Protein AF-A0A7X7YRZ4-F1 (afdb_monomer)

Radius of gyration: 23.44 Å; Cα contacts (8 Å, |Δi|>4): 597; chains: 1; bounding box: 63×45×64 Å

Secondary structure (DSSP, 8-state):
----TT--EEEEEEEEEETTEEEEEEEEEEHHHHHTTPPPEEEEEEEETTEEEEEESS-SSTT--SS--------------GGGS-----------------B---SSPBPHHHHHTSPTT-EEEEEEEEEE-TTTSSTTEEEEE-SS-EEEEE-TT--S---TTEEEEEEEEEEEETTEEEEEEEEEEEEEE----PEE--S--GGGTT-EEEEEEEEEEE-SSEEEEE-SS-EEEEE--GGG----TT--TT-EEEEEEEEEEETTEEEEE--SGGGEEE--

Foldseek 3Di:
DDDDPPKDKDKDKDWDDDPQKIKIKIWIDIPVCVVVVHDIWIWIWIDHHPDIQTDIPADPDVPDDDDGDRDDDDPDDDDDDPVPVDDDDDDDDDDDDDDDADPPDDPDFDAVLCQFVDDFFHKGKHKFFWQAKAPQQHHQWTKGHDPQEIAIERHNPDDDIDHGFWIKIFIATWDQDQNGIHGDGPDIDTDGGGHADADACPDDDNSHARHKYKAKAFWAADDPFWTWGDRVVDIAIEGEDPSAPADCPVPDGGFIWMAIAGWHAHNNGTYGYGRYNVRIGGDD

pLDDT: mean 78.76, std 21.76, range [27.8, 98.81]

Mean predicted aligned error: 15.56 Å

Structure (mmCIF, N/CA/C/O backbone):
data_AF-A0A7X7YRZ4-F1
#
_entry.id   AF-A0A7X7YRZ4-F1
#
loop_
_atom_site.group_PDB
_atom_site.id
_atom_site.type_symbol
_atom_site.label_atom_id
_atom_site.label_alt_id
_atom_site.label_comp_id
_atom_site.label_asym_id
_atom_site.label_entity_id
_atom_site.label_seq_id
_atom_site.pdbx_PDB_ins_code
_atom_site.Cartn_x
_atom_site.Cartn_y
_atom_site.Cartn_z
_atom_site.occupancy
_atom_site.B_iso_or_equiv
_atom_site.auth_seq_id
_atom_site.auth_comp_id
_atom_site.auth_asym_id
_atom_site.auth_atom_id
_atom_site.pdbx_PDB_model_num
ATOM 1 N N . VAL A 1 1 ? -1.813 2.238 -35.887 1.00 36.78 1 VAL A N 1
ATOM 2 C CA . VAL A 1 1 ? -2.051 3.132 -37.048 1.00 36.78 1 VAL A CA 1
ATOM 3 C C . VAL A 1 1 ? -0.832 4.028 -37.185 1.00 36.78 1 VAL A C 1
ATOM 5 O O . VAL A 1 1 ? -0.329 4.469 -36.162 1.00 36.78 1 VAL A O 1
ATOM 8 N N . ALA A 1 2 ? -0.298 4.170 -38.400 1.00 29.91 2 ALA A N 1
ATOM 9 C CA . ALA A 1 2 ? 0.985 4.813 -38.689 1.00 29.91 2 ALA A CA 1
ATOM 10 C C . ALA A 1 2 ? 1.129 6.199 -38.032 1.00 29.91 2 ALA A C 1
ATOM 12 O O . ALA A 1 2 ? 0.202 7.007 -38.072 1.00 29.91 2 ALA A O 1
ATOM 13 N N . SER A 1 3 ? 2.297 6.467 -37.443 1.00 34.88 3 SER A N 1
ATOM 14 C CA . SER A 1 3 ? 2.660 7.773 -36.895 1.00 34.88 3 SER A CA 1
ATOM 15 C C . SER A 1 3 ? 2.730 8.795 -38.029 1.00 34.88 3 SER A C 1
ATOM 17 O O . SER A 1 3 ? 3.703 8.843 -38.783 1.00 34.88 3 SER A O 1
ATOM 19 N N . VAL A 1 4 ? 1.682 9.600 -38.174 1.00 43.50 4 VAL A N 1
ATOM 20 C CA . VAL A 1 4 ? 1.695 10.757 -39.069 1.00 43.50 4 VAL A CA 1
ATOM 21 C C . VAL A 1 4 ? 2.712 11.757 -38.519 1.00 43.50 4 VAL A C 1
ATOM 23 O O . VAL A 1 4 ? 2.536 12.299 -37.426 1.00 43.50 4 VAL A O 1
ATOM 26 N N . ALA A 1 5 ? 3.803 11.972 -39.255 1.00 46.03 5 ALA A N 1
ATOM 27 C CA . ALA A 1 5 ? 4.741 13.050 -38.972 1.00 46.03 5 ALA A CA 1
ATOM 28 C C . ALA A 1 5 ? 3.969 14.386 -38.960 1.00 46.03 5 ALA A C 1
ATOM 30 O O . ALA A 1 5 ? 3.189 14.649 -39.874 1.00 46.03 5 ALA A O 1
ATOM 31 N N . ASN A 1 6 ? 4.180 15.202 -37.920 1.00 59.72 6 ASN A N 1
ATOM 32 C CA . ASN A 1 6 ? 3.468 16.459 -37.609 1.00 59.72 6 ASN A CA 1
ATOM 33 C C . ASN A 1 6 ? 2.066 16.326 -36.979 1.00 59.72 6 ASN A C 1
ATOM 35 O O . ASN A 1 6 ? 1.258 17.255 -37.061 1.00 59.72 6 ASN A O 1
ATOM 39 N N . GLY A 1 7 ? 1.773 15.208 -36.311 1.00 52.53 7 GLY A N 1
ATOM 40 C CA . GLY A 1 7 ? 0.571 15.093 -35.488 1.00 52.53 7 GLY A CA 1
ATOM 41 C C . GLY A 1 7 ? 0.554 16.097 -34.324 1.00 52.53 7 GLY A C 1
ATOM 42 O O . GLY A 1 7 ? 1.518 16.201 -33.570 1.00 52.53 7 GLY A O 1
ATOM 43 N N . TRP A 1 8 ? -0.550 16.825 -34.160 1.00 64.75 8 TRP A N 1
ATOM 44 C CA . TRP A 1 8 ? -0.796 17.735 -33.034 1.00 64.75 8 TRP A CA 1
ATOM 45 C C . TRP A 1 8 ? -2.114 17.404 -32.331 1.00 64.75 8 TRP A C 1
ATOM 47 O O . TRP A 1 8 ? -3.016 16.817 -32.936 1.00 64.75 8 TRP A O 1
ATOM 57 N N . ALA A 1 9 ? -2.231 17.805 -31.064 1.00 53.44 9 ALA A N 1
ATOM 58 C CA . ALA A 1 9 ? -3.458 17.742 -30.279 1.00 53.44 9 ALA A CA 1
ATOM 59 C C . ALA A 1 9 ? -3.551 18.954 -29.336 1.00 53.44 9 ALA A C 1
ATOM 61 O O . ALA A 1 9 ? -2.551 19.385 -28.767 1.00 53.44 9 ALA A O 1
ATOM 62 N N . ALA A 1 10 ? -4.753 19.500 -29.193 1.00 52.78 10 ALA A N 1
ATOM 63 C CA . ALA A 1 10 ? -5.094 20.647 -28.370 1.00 52.78 10 ALA A CA 1
ATOM 64 C C . ALA A 1 10 ? -6.176 20.247 -27.359 1.00 52.78 10 ALA A C 1
ATOM 66 O O . ALA A 1 10 ? -7.208 19.675 -27.721 1.00 52.78 10 ALA A O 1
ATOM 67 N N . TYR A 1 11 ? -5.929 20.572 -26.092 1.00 63.56 11 TYR A N 1
ATOM 68 C CA . TYR A 1 11 ? -6.784 20.252 -24.954 1.00 63.56 11 TYR A CA 1
ATOM 69 C C . TYR A 1 11 ? -7.048 21.540 -24.175 1.00 63.56 11 TYR A C 1
ATOM 71 O O . TYR A 1 11 ? -6.105 22.251 -23.835 1.00 63.56 11 TYR A O 1
ATOM 79 N N . ALA A 1 12 ? -8.311 21.841 -23.889 1.00 58.31 12 ALA A N 1
ATOM 80 C CA . ALA A 1 12 ? -8.689 22.948 -23.019 1.00 58.31 12 ALA A CA 1
ATOM 81 C C . ALA A 1 12 ? -9.746 22.499 -22.011 1.00 58.31 12 ALA A C 1
ATOM 83 O O . ALA A 1 12 ? -10.718 21.833 -22.371 1.00 58.31 12 ALA A O 1
ATOM 84 N N . ASP A 1 13 ? -9.563 22.890 -20.754 1.00 67.44 13 ASP A N 1
ATOM 85 C CA . ASP A 1 13 ? -10.497 22.644 -19.663 1.00 67.44 13 ASP A CA 1
ATOM 86 C C . ASP A 1 13 ? -10.722 23.942 -18.899 1.00 67.44 13 ASP A C 1
ATOM 88 O O . ASP A 1 13 ? -9.772 24.606 -18.488 1.00 67.44 13 ASP A O 1
ATOM 92 N N . LEU A 1 14 ? -11.987 24.274 -18.673 1.00 67.00 14 LEU A N 1
ATOM 93 C CA . LEU A 1 14 ? -12.395 25.354 -17.788 1.00 67.00 14 LEU A CA 1
ATOM 94 C C . LEU A 1 14 ? -13.160 24.731 -16.628 1.00 67.00 14 LEU A C 1
ATOM 96 O O . LEU A 1 14 ? -14.128 24.020 -16.869 1.00 67.00 14 LEU A O 1
ATOM 100 N N . ASN A 1 15 ? -12.742 24.984 -15.389 1.00 73.00 15 ASN A N 1
ATOM 101 C CA . ASN A 1 15 ? -13.407 24.456 -14.199 1.00 73.00 15 ASN A CA 1
ATOM 102 C C . ASN A 1 15 ? -13.692 25.584 -13.205 1.00 73.00 15 ASN A C 1
ATOM 104 O O . ASN A 1 15 ? -12.858 26.462 -12.991 1.00 73.00 15 ASN A O 1
ATOM 108 N N . TYR A 1 16 ? -14.849 25.511 -12.561 1.00 69.31 16 TYR A N 1
ATOM 109 C CA . TYR A 1 16 ? -15.302 26.408 -11.517 1.00 69.31 16 TYR A CA 1
ATOM 110 C C . TYR A 1 16 ? -15.781 25.593 -10.318 1.00 69.31 16 TYR A C 1
ATOM 112 O O . TYR A 1 16 ? -16.621 24.702 -10.450 1.00 69.31 16 TYR A O 1
ATOM 120 N N . ASN A 1 17 ? -15.231 25.893 -9.144 1.00 77.88 17 ASN A N 1
ATOM 121 C CA . ASN A 1 17 ? -15.581 25.213 -7.904 1.00 77.88 17 ASN A CA 1
ATOM 122 C C . ASN A 1 17 ? -16.584 26.065 -7.129 1.00 77.88 17 ASN A C 1
ATOM 124 O O . ASN A 1 17 ? -16.288 27.215 -6.807 1.00 77.88 17 ASN A O 1
ATOM 128 N N . ILE A 1 18 ? -17.742 25.500 -6.793 1.00 72.81 18 ILE A N 1
ATOM 129 C CA . ILE A 1 18 ? -18.760 26.175 -5.985 1.00 72.81 18 ILE A CA 1
ATOM 130 C C . ILE A 1 18 ? -19.411 25.195 -5.013 1.00 72.81 18 ILE A C 1
ATOM 132 O O . ILE A 1 18 ? -19.980 24.189 -5.419 1.00 72.81 18 ILE A O 1
ATOM 136 N N . ASN A 1 19 ? -19.327 25.486 -3.712 1.00 76.12 19 ASN A N 1
ATOM 137 C CA . ASN A 1 19 ? -19.977 24.715 -2.641 1.00 76.12 19 ASN A CA 1
ATOM 138 C C . ASN A 1 19 ? -19.748 23.188 -2.727 1.00 76.12 19 ASN A C 1
ATOM 140 O O . ASN A 1 19 ? -20.667 22.402 -2.506 1.00 76.12 19 ASN A O 1
ATOM 144 N N . GLY A 1 20 ? -18.529 22.763 -3.081 1.00 66.06 20 GLY A N 1
ATOM 145 C CA . GLY A 1 20 ? -18.160 21.344 -3.217 1.00 66.06 20 GLY A CA 1
ATOM 146 C C . GLY A 1 20 ? -18.507 20.701 -4.567 1.00 66.06 20 GLY A C 1
ATOM 147 O O . GLY A 1 20 ? -18.129 19.555 -4.804 1.00 66.06 20 GLY A O 1
ATOM 148 N N . TYR A 1 21 ? -19.167 21.435 -5.464 1.00 74.81 21 TYR A N 1
ATOM 149 C CA . TYR A 1 21 ? -19.395 21.038 -6.850 1.00 74.81 21 TYR A CA 1
ATOM 150 C C . TYR A 1 21 ? -18.298 21.594 -7.764 1.00 74.81 21 TYR A C 1
ATOM 152 O O . TYR A 1 21 ? -17.839 22.725 -7.587 1.00 74.81 21 TYR A O 1
ATOM 160 N N . LYS A 1 22 ? -17.909 20.808 -8.769 1.00 77.44 22 LYS A N 1
ATOM 161 C CA . LYS A 1 22 ? -17.001 21.187 -9.855 1.00 77.44 22 LYS A CA 1
ATOM 162 C C . LYS A 1 22 ? -17.818 21.323 -11.131 1.00 77.44 22 LYS A C 1
ATOM 164 O O . LYS A 1 22 ? -18.240 20.324 -11.699 1.00 77.44 22 LYS A O 1
ATOM 169 N N . LEU A 1 23 ? -18.064 22.539 -11.587 1.00 80.62 23 LEU A N 1
ATOM 170 C CA . LEU A 1 23 ? -18.709 22.782 -12.875 1.00 80.62 23 LEU A CA 1
ATOM 171 C C . LEU A 1 23 ? -17.625 23.081 -13.896 1.00 80.62 23 LEU A C 1
ATOM 173 O O . LEU A 1 23 ? -16.781 23.938 -13.656 1.00 80.62 23 LEU A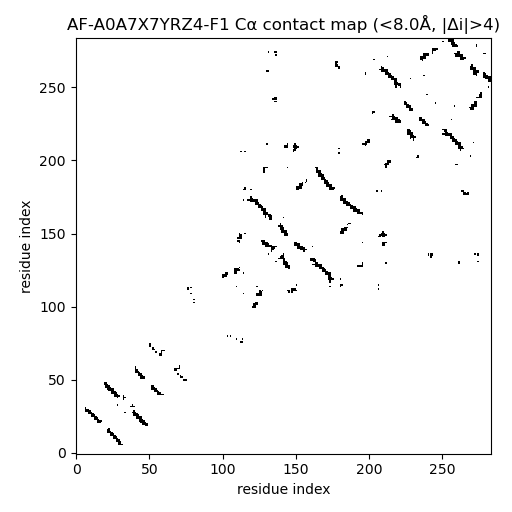 O 1
ATOM 177 N N . GLY A 1 24 ? -17.619 22.395 -15.027 1.00 80.56 24 GLY A N 1
ATOM 178 C CA . GLY A 1 24 ? -16.589 22.609 -16.026 1.00 80.56 24 GLY A CA 1
ATOM 179 C C . GLY A 1 24 ? -17.056 22.413 -17.451 1.00 80.56 24 GLY A C 1
ATOM 180 O O . GLY A 1 24 ? -18.113 21.851 -17.717 1.00 80.56 24 GLY A O 1
ATOM 181 N N . ALA A 1 25 ? -16.232 22.884 -18.371 1.00 76.56 25 ALA A N 1
ATOM 182 C CA . ALA A 1 25 ? -16.348 22.639 -19.794 1.00 76.56 25 ALA A CA 1
ATOM 183 C C . ALA A 1 25 ? -15.010 22.117 -20.314 1.00 76.56 25 ALA A C 1
ATOM 185 O O . ALA A 1 25 ? -13.952 22.418 -19.752 1.00 76.56 25 ALA A O 1
ATOM 186 N N . PHE A 1 26 ? -15.051 21.325 -21.376 1.00 77.00 26 PHE A N 1
ATOM 187 C CA . PHE A 1 26 ? -13.853 20.826 -22.033 1.00 77.00 26 PHE A CA 1
ATOM 188 C C . PHE A 1 26 ? -13.963 20.958 -23.548 1.00 77.00 26 PHE A C 1
ATOM 190 O O . PHE A 1 26 ? -15.055 20.913 -24.111 1.00 77.00 26 PHE A O 1
ATOM 197 N N . LEU A 1 27 ? -12.807 21.109 -24.186 1.00 72.56 27 LEU A N 1
ATOM 198 C CA . LEU A 1 27 ? -12.613 21.082 -25.629 1.00 72.56 27 LEU A CA 1
ATOM 199 C C . LEU A 1 27 ? -11.368 20.247 -25.933 1.00 72.56 27 LEU A C 1
ATOM 201 O O . LEU A 1 27 ? -10.354 20.320 -25.231 1.00 72.56 27 LEU A O 1
ATOM 205 N N . ARG A 1 28 ? -11.457 19.437 -26.977 1.00 73.50 28 ARG A N 1
ATOM 206 C CA . ARG A 1 28 ? -10.412 18.549 -27.472 1.00 73.50 28 ARG A CA 1
ATOM 207 C C . ARG A 1 28 ? -10.414 18.641 -28.989 1.00 73.50 28 ARG A C 1
ATOM 209 O O . ARG A 1 28 ? -11.474 18.574 -29.611 1.00 73.50 28 ARG A O 1
ATOM 216 N N . TYR A 1 29 ? -9.243 18.773 -29.594 1.00 69.38 29 TYR A N 1
ATOM 217 C CA . TYR A 1 29 ? -9.108 18.735 -31.045 1.00 69.38 29 TYR A CA 1
ATOM 218 C C . TYR A 1 29 ? -7.732 18.221 -31.435 1.00 69.38 29 TYR A C 1
ATOM 220 O O . TYR A 1 29 ? -6.760 18.488 -30.738 1.00 69.38 29 TYR A O 1
ATOM 228 N N . ASN A 1 30 ? -7.616 17.472 -32.523 1.00 69.94 30 ASN A N 1
ATOM 229 C CA . ASN A 1 30 ? -6.324 16.958 -32.955 1.00 69.94 30 ASN A CA 1
ATOM 230 C C . ASN A 1 30 ? -6.215 16.918 -34.479 1.00 69.94 30 ASN A C 1
ATOM 232 O O . ASN A 1 30 ? -7.201 17.008 -35.208 1.00 69.94 30 ASN A O 1
ATOM 236 N N . SER A 1 31 ? -4.981 16.766 -34.939 1.00 65.00 31 SER A N 1
ATOM 237 C CA . SER A 1 31 ? -4.604 16.667 -36.347 1.00 65.00 31 SER A CA 1
ATOM 238 C C . SER A 1 31 ? -5.319 15.551 -37.114 1.00 65.00 31 SER A C 1
ATOM 240 O O . SER A 1 31 ? -5.610 15.745 -38.290 1.00 65.00 31 SER A O 1
ATOM 242 N N . ALA A 1 32 ? -5.648 14.421 -36.479 1.00 65.06 32 ALA A N 1
ATOM 243 C CA . ALA A 1 32 ? -6.360 13.316 -37.124 1.00 65.06 32 ALA A CA 1
ATOM 244 C C . ALA A 1 32 ? -7.846 13.645 -37.354 1.00 65.06 32 ALA A C 1
ATOM 246 O O . ALA A 1 32 ? -8.381 13.380 -38.432 1.00 65.06 32 ALA A O 1
ATOM 247 N N . TRP A 1 33 ? -8.497 14.281 -36.377 1.00 67.19 33 TRP A N 1
ATOM 248 C CA . TRP A 1 33 ? -9.862 14.798 -36.503 1.00 67.19 33 TRP A CA 1
ATOM 249 C C . TRP A 1 33 ? -9.927 15.930 -37.525 1.00 67.19 33 TRP A C 1
ATOM 251 O O . TRP A 1 33 ? -10.798 15.917 -38.389 1.00 67.19 33 TRP A O 1
ATOM 261 N N . ASN A 1 34 ? -8.947 16.838 -37.503 1.00 67.56 34 ASN A N 1
ATOM 262 C CA . ASN A 1 34 ? -8.824 17.905 -38.490 1.00 67.56 34 ASN A CA 1
ATOM 263 C C . ASN A 1 34 ? -8.636 17.369 -39.914 1.00 67.56 34 ASN A C 1
ATOM 265 O O . ASN A 1 34 ? -9.305 17.829 -40.831 1.00 67.56 34 ASN A O 1
ATOM 269 N N . ALA A 1 35 ? -7.768 16.370 -40.102 1.00 68.94 35 ALA A N 1
ATOM 270 C CA . ALA A 1 35 ? -7.557 15.732 -41.402 1.00 68.94 35 ALA A CA 1
ATOM 271 C C . ALA A 1 35 ? -8.800 14.978 -41.911 1.00 68.94 35 ALA A C 1
ATOM 273 O O . ALA A 1 35 ? -8.954 14.799 -43.116 1.00 68.94 35 ALA A O 1
ATOM 274 N N . SER A 1 36 ? -9.687 14.563 -41.004 1.00 70.62 36 SER A N 1
ATOM 275 C CA . SER A 1 36 ? -10.926 13.841 -41.318 1.00 70.62 36 SER A CA 1
ATOM 276 C C . SER A 1 36 ? -12.167 14.749 -41.333 1.00 70.62 36 SER A C 1
ATOM 278 O O . SER A 1 36 ? -13.284 14.238 -41.333 1.00 70.62 36 SER A O 1
ATOM 280 N N . ASN A 1 37 ? -11.994 16.082 -41.315 1.00 75.00 37 ASN A N 1
ATOM 281 C CA . ASN A 1 37 ? -13.070 17.082 -41.205 1.00 75.00 37 ASN A CA 1
ATOM 282 C C . ASN A 1 37 ? -14.069 16.809 -40.059 1.00 75.00 37 ASN A C 1
ATOM 284 O O . ASN A 1 37 ? -15.251 17.144 -40.148 1.00 75.00 37 ASN A O 1
ATOM 288 N N . MET A 1 38 ? -13.605 16.193 -38.974 1.00 65.81 38 MET A N 1
ATOM 289 C CA . MET A 1 38 ? -14.424 15.946 -37.795 1.00 65.81 38 MET A CA 1
ATOM 290 C C . MET A 1 38 ? -14.506 17.199 -36.928 1.00 65.81 38 MET A C 1
ATOM 292 O O . MET A 1 38 ? -13.525 17.923 -36.759 1.00 65.81 38 MET A O 1
ATOM 296 N N . LEU A 1 39 ? -15.676 17.431 -36.333 1.00 70.44 39 LEU A N 1
ATOM 297 C CA . LEU A 1 39 ? -15.844 18.481 -35.333 1.00 70.44 39 LEU A CA 1
ATOM 298 C C . LEU A 1 39 ? -14.978 18.193 -34.095 1.00 70.44 39 LEU A C 1
ATOM 300 O O . LEU A 1 39 ? -14.742 17.026 -33.768 1.00 70.44 39 LEU A O 1
ATOM 304 N N . PRO A 1 40 ? -14.524 19.234 -33.374 1.00 67.75 40 PRO A N 1
ATOM 305 C CA . PRO A 1 40 ? -13.863 19.038 -32.095 1.00 67.75 40 PRO A CA 1
ATOM 306 C C . PRO A 1 40 ? -14.809 18.380 -31.084 1.00 67.75 40 PRO A C 1
ATOM 308 O O . PRO A 1 40 ? -16.027 18.586 -31.121 1.00 67.75 40 PRO A O 1
ATOM 311 N N . LEU A 1 41 ? -14.232 17.614 -30.159 1.00 68.31 41 LEU A N 1
ATOM 312 C CA . LEU A 1 41 ? -14.960 17.043 -29.033 1.00 68.31 41 LEU A CA 1
ATOM 313 C C . LEU A 1 41 ? -15.036 18.098 -27.929 1.00 68.31 41 LEU A C 1
ATOM 315 O O . LEU A 1 41 ? -14.015 18.578 -27.440 1.00 68.31 41 LEU A O 1
ATOM 319 N N . TYR A 1 42 ? -16.242 18.451 -27.522 1.00 75.06 42 TYR A N 1
ATOM 320 C CA . TYR A 1 42 ? -16.500 19.390 -26.447 1.00 75.06 42 TYR A CA 1
ATOM 321 C C . TYR A 1 42 ? -17.679 18.941 -25.602 1.00 75.06 42 TYR A C 1
ATOM 323 O O . TYR A 1 42 ? -18.546 18.181 -26.038 1.00 75.06 42 TYR A O 1
ATOM 331 N N . GLY A 1 43 ? -17.721 19.436 -24.375 1.00 75.00 43 GLY A N 1
ATOM 332 C CA . GLY A 1 43 ? -18.769 19.059 -23.451 1.00 75.00 43 GLY A CA 1
ATOM 333 C C . GLY A 1 43 ? -18.692 19.761 -22.112 1.00 75.00 43 GLY A C 1
ATOM 334 O O . GLY A 1 43 ? -17.828 20.605 -21.870 1.00 75.00 43 GLY A O 1
ATOM 335 N N . LEU A 1 44 ? -19.622 19.387 -21.244 1.00 80.88 44 LEU A N 1
ATOM 336 C CA . LEU A 1 44 ? -19.730 19.856 -19.873 1.00 80.88 44 LEU A CA 1
ATOM 337 C C . LEU A 1 44 ? -19.297 18.763 -18.901 1.00 80.88 44 LEU A C 1
ATOM 339 O O . LEU A 1 44 ? -19.402 17.568 -19.183 1.00 80.88 44 LEU A O 1
ATOM 343 N N . LYS A 1 45 ? -18.818 19.201 -17.742 1.00 81.88 45 LYS A N 1
ATOM 344 C CA . LYS A 1 45 ? -18.404 18.369 -16.620 1.00 81.88 45 LYS A CA 1
ATOM 345 C C . LYS A 1 45 ? -19.133 18.853 -15.381 1.00 81.88 45 LYS A C 1
ATOM 347 O O . LYS A 1 45 ? -19.140 20.051 -15.099 1.00 81.88 45 LYS A O 1
ATOM 352 N N . VAL A 1 46 ? -19.730 17.932 -14.645 1.00 84.25 46 VAL A N 1
ATOM 353 C CA . VAL A 1 46 ? -20.295 18.199 -13.326 1.00 84.25 46 VAL A CA 1
ATOM 354 C C . VAL A 1 46 ? -19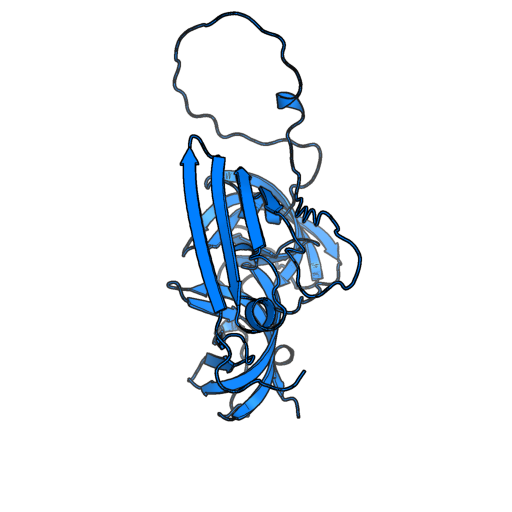.696 17.189 -12.372 1.00 84.25 46 VAL A C 1
ATOM 356 O O . VAL A 1 46 ? -19.925 15.992 -12.506 1.00 84.25 46 VAL A O 1
ATOM 359 N N . GLY A 1 47 ? -18.921 17.679 -11.419 1.00 77.94 47 GLY A N 1
ATOM 360 C CA . GLY A 1 47 ? -18.346 16.882 -10.356 1.00 77.94 47 GLY A CA 1
ATOM 361 C C . GLY A 1 47 ? -18.931 17.238 -9.000 1.00 77.94 47 GLY A C 1
ATOM 362 O O . GLY A 1 47 ? -19.275 18.391 -8.743 1.00 77.94 47 GLY A O 1
ATOM 363 N N . TYR A 1 48 ? -19.013 16.253 -8.119 1.00 76.00 48 TYR A N 1
ATOM 364 C CA . TYR A 1 48 ? -19.307 16.437 -6.706 1.00 76.00 48 TYR A CA 1
ATOM 365 C C . TYR A 1 48 ? -18.530 15.393 -5.913 1.00 76.00 48 TYR A C 1
ATOM 367 O O . TYR A 1 48 ? -18.743 14.196 -6.099 1.00 76.00 48 TYR A O 1
ATOM 375 N N . LYS A 1 49 ? -17.624 15.847 -5.037 1.00 73.69 49 LYS A N 1
ATOM 376 C CA . LYS A 1 49 ? -16.642 14.974 -4.369 1.00 73.69 49 LYS A CA 1
ATOM 377 C C . LYS A 1 49 ? -15.879 14.120 -5.399 1.00 73.69 49 LYS A C 1
ATOM 379 O O . LYS A 1 49 ? -15.196 14.697 -6.249 1.00 73.69 49 LYS A O 1
ATOM 384 N N . ASP A 1 50 ? -16.048 12.800 -5.342 1.00 63.66 50 ASP A N 1
ATOM 385 C CA . ASP A 1 50 ? -15.369 11.803 -6.179 1.00 63.66 50 ASP A CA 1
ATOM 386 C C . ASP A 1 50 ? -16.196 11.377 -7.403 1.00 63.66 50 ASP A C 1
ATOM 388 O O . ASP A 1 50 ? -15.736 10.604 -8.238 1.00 63.66 50 ASP A O 1
ATOM 392 N N . PHE A 1 51 ? -17.413 11.908 -7.544 1.00 64.75 51 PHE A N 1
ATOM 393 C CA . PHE A 1 51 ? -18.231 11.729 -8.737 1.00 64.75 51 PHE A CA 1
ATOM 394 C C . PHE A 1 51 ? -17.891 12.806 -9.771 1.00 64.75 51 PHE A C 1
ATOM 396 O O . PHE A 1 51 ? -17.893 13.992 -9.440 1.00 64.75 51 PHE A O 1
ATOM 403 N N . GLU A 1 52 ? -17.659 12.420 -11.028 1.00 73.38 52 GLU A N 1
ATOM 404 C CA . GLU A 1 52 ? -17.542 13.338 -12.167 1.00 73.38 52 GLU A CA 1
ATOM 405 C C . GLU A 1 52 ? -18.346 12.806 -13.359 1.00 73.38 52 GLU A C 1
ATOM 407 O O . GLU A 1 52 ? -18.002 11.797 -13.966 1.00 73.38 52 GLU A O 1
ATOM 412 N N . LEU A 1 53 ? -19.411 13.518 -13.726 1.00 75.69 53 LEU A N 1
ATOM 413 C CA . LEU A 1 53 ? -20.180 13.271 -14.937 1.00 75.69 53 LEU A CA 1
ATOM 414 C C . LEU A 1 53 ? -19.661 14.158 -16.063 1.00 75.69 53 LEU A C 1
ATOM 416 O O . LEU A 1 53 ? -19.625 15.383 -15.925 1.00 75.69 53 LEU A O 1
ATOM 420 N N . LYS A 1 54 ? -19.329 13.553 -17.204 1.00 71.44 54 LYS A N 1
ATOM 421 C CA . LYS A 1 54 ? -18.976 14.269 -18.432 1.00 71.44 54 LYS A CA 1
ATOM 422 C C . LYS A 1 54 ? -20.005 13.987 -19.511 1.00 71.44 54 LYS A C 1
ATOM 424 O O . LYS A 1 54 ? -20.342 12.837 -19.766 1.00 71.44 54 LYS A O 1
ATOM 429 N N . ILE A 1 55 ? -20.482 15.040 -20.159 1.00 74.38 55 ILE A N 1
ATOM 430 C CA . ILE A 1 55 ? -21.420 14.947 -21.278 1.00 74.38 55 ILE A CA 1
ATOM 431 C C . ILE A 1 55 ? -20.823 15.749 -22.424 1.00 74.38 55 ILE A C 1
ATOM 433 O O . ILE A 1 55 ? -20.572 16.940 -22.258 1.00 74.38 55 ILE A O 1
ATOM 437 N N . GLY A 1 56 ? -20.592 15.117 -23.573 1.00 74.12 56 GLY A N 1
ATOM 438 C CA . GLY A 1 56 ? -20.020 15.772 -24.748 1.00 74.12 56 GLY A CA 1
ATOM 439 C C . GLY A 1 56 ? -20.663 15.331 -26.057 1.00 74.12 56 GLY A C 1
ATOM 440 O O . GLY A 1 56 ? -21.482 14.418 -26.085 1.00 74.12 56 GLY A O 1
ATOM 441 N N . ASN A 1 57 ? -20.292 16.004 -27.146 1.00 68.50 57 ASN A N 1
ATOM 442 C CA . ASN A 1 57 ? -20.834 15.794 -28.495 1.00 68.50 57 ASN A CA 1
ATOM 443 C C . ASN A 1 57 ? -20.237 14.585 -29.248 1.00 68.50 57 ASN A C 1
ATOM 445 O O . ASN A 1 57 ? -20.465 14.449 -30.450 1.00 68.50 57 ASN A O 1
ATOM 449 N N . GLY A 1 58 ? -19.450 13.735 -28.589 1.00 63.81 58 GLY A N 1
ATOM 450 C CA . GLY A 1 58 ? -18.762 12.612 -29.220 1.00 63.81 58 GLY A CA 1
ATOM 451 C C . GLY A 1 58 ? -18.230 11.616 -28.199 1.00 63.81 58 GLY A C 1
ATOM 452 O O . GLY A 1 58 ? -18.484 11.758 -27.008 1.00 63.81 58 GLY A O 1
ATOM 453 N N . ASP A 1 59 ? -17.503 10.607 -28.668 1.00 60.12 59 ASP A N 1
ATOM 454 C CA . ASP A 1 59 ? -16.932 9.574 -27.807 1.00 60.12 59 ASP A CA 1
ATOM 455 C C . ASP A 1 59 ? -15.809 10.148 -26.924 1.00 60.12 59 ASP A C 1
ATOM 457 O O . ASP A 1 59 ? -14.799 10.653 -27.423 1.00 60.12 59 ASP A O 1
ATOM 461 N N . LEU A 1 60 ? -16.009 10.103 -25.604 1.00 55.06 60 LEU A N 1
ATOM 462 C CA . LEU A 1 60 ? -15.035 10.563 -24.612 1.00 55.06 60 LEU A CA 1
ATOM 463 C C . LEU A 1 60 ? -13.945 9.518 -24.320 1.00 55.06 60 LEU A C 1
ATOM 465 O O . LEU A 1 60 ? -12.962 9.861 -23.662 1.00 55.06 60 LEU A O 1
ATOM 469 N N . ILE A 1 61 ? -14.104 8.273 -24.787 1.00 52.91 61 ILE A N 1
ATOM 470 C CA . ILE A 1 61 ? -13.224 7.137 -24.493 1.00 52.91 61 ILE A CA 1
ATOM 471 C C . ILE A 1 61 ? -12.840 6.470 -25.821 1.00 52.91 61 ILE A C 1
ATOM 473 O O . ILE A 1 61 ? -13.518 5.577 -26.309 1.00 52.91 61 ILE A O 1
ATOM 477 N N . SER A 1 62 ? -11.712 6.890 -26.404 1.00 45.69 62 SER A N 1
ATOM 478 C CA . SER A 1 62 ? -11.257 6.574 -27.777 1.00 45.69 62 SER A CA 1
ATOM 479 C C . SER A 1 62 ? -11.016 5.090 -28.129 1.00 45.69 62 SER A C 1
ATOM 481 O O . SER A 1 62 ? -10.474 4.785 -29.190 1.00 45.69 62 SER A O 1
ATOM 483 N N . ASN A 1 63 ? -11.362 4.164 -27.243 1.00 46.22 63 ASN A N 1
ATOM 484 C CA . ASN A 1 63 ? -11.065 2.736 -27.306 1.00 46.22 63 ASN A CA 1
ATOM 485 C C . ASN A 1 63 ? -12.311 1.869 -27.584 1.00 46.22 63 ASN A C 1
ATOM 487 O O . ASN A 1 63 ? -12.218 0.644 -27.537 1.00 46.22 63 ASN A O 1
ATOM 491 N N . LEU A 1 64 ? -13.459 2.468 -27.927 1.00 40.81 64 LEU A N 1
ATOM 492 C CA . LEU A 1 64 ? -14.691 1.750 -28.274 1.00 40.81 64 LEU A CA 1
ATOM 493 C C . LEU A 1 64 ? -15.219 2.205 -29.646 1.00 40.81 64 LEU A C 1
ATOM 495 O O . LEU A 1 64 ? -15.695 3.318 -29.806 1.00 40.81 64 LEU A O 1
ATOM 499 N N . SER A 1 65 ? -15.176 1.350 -30.671 1.00 36.97 65 SER A N 1
ATOM 500 C CA . SER A 1 65 ? -15.720 1.701 -31.996 1.00 36.97 65 SER A CA 1
ATOM 501 C C . SER A 1 65 ? -17.250 1.530 -32.069 1.00 36.97 65 SER A C 1
ATOM 503 O O . SER A 1 65 ? -17.759 0.482 -31.661 1.00 36.97 65 SER A O 1
ATOM 505 N N . GLY A 1 66 ? -17.985 2.489 -32.653 1.00 48.06 66 GLY A N 1
ATOM 506 C CA . GLY A 1 66 ? -19.421 2.367 -32.979 1.00 48.06 66 GLY A CA 1
ATOM 507 C C . GLY A 1 66 ? -20.207 3.692 -32.971 1.00 48.06 66 GLY A C 1
ATOM 508 O O . GLY A 1 66 ? -19.619 4.757 -32.808 1.00 48.06 66 GLY A O 1
ATOM 509 N N . GLU A 1 67 ? -21.534 3.624 -33.168 1.00 41.09 67 GLU A N 1
ATOM 510 C CA . GLU A 1 67 ? -22.461 4.776 -33.083 1.00 41.09 67 GLU A CA 1
ATOM 51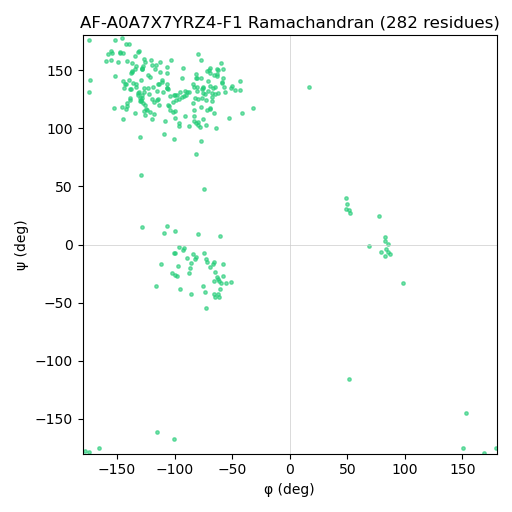1 C C . GLU A 1 67 ? -22.410 5.468 -31.714 1.00 41.09 67 GLU A C 1
ATOM 513 O O . GLU A 1 67 ? -22.142 4.802 -30.719 1.00 41.09 67 GLU A O 1
ATOM 518 N N . GLN A 1 68 ? -22.689 6.783 -31.678 1.00 41.66 68 GLN A N 1
ATOM 519 C CA . GLN A 1 68 ? -22.616 7.660 -30.497 1.00 41.66 68 GLN A CA 1
ATOM 520 C C . GLN A 1 68 ? -23.180 6.993 -29.234 1.00 41.66 68 GLN A C 1
ATOM 522 O O . GLN A 1 68 ? -24.384 6.762 -29.122 1.00 41.66 68 GLN A O 1
ATOM 527 N N . LYS A 1 69 ? -22.304 6.720 -28.262 1.00 42.16 69 LYS A N 1
ATOM 528 C CA . LYS A 1 69 ? -22.684 6.183 -26.951 1.00 42.16 69 LYS A CA 1
ATOM 529 C C . LYS A 1 69 ? -22.381 7.214 -25.877 1.00 42.16 69 LYS A C 1
ATOM 531 O O . LYS A 1 69 ? -21.327 7.843 -25.888 1.00 42.16 69 LYS A O 1
ATOM 536 N N . ILE A 1 70 ? -23.302 7.363 -24.931 1.00 41.44 70 ILE A N 1
ATOM 537 C CA . ILE A 1 70 ? -23.045 8.090 -23.690 1.00 41.44 70 ILE A CA 1
ATOM 538 C C . ILE A 1 70 ? -22.181 7.170 -22.823 1.00 41.44 70 ILE A C 1
ATOM 540 O O . ILE A 1 70 ? -22.662 6.151 -22.329 1.00 41.44 70 ILE A O 1
ATOM 544 N N . ALA A 1 71 ? -20.903 7.508 -22.663 1.00 36.81 71 ALA A N 1
ATOM 545 C CA . ALA A 1 71 ? -20.033 6.849 -21.699 1.00 36.81 71 ALA A CA 1
ATOM 546 C C . ALA A 1 71 ? -20.310 7.432 -20.307 1.00 36.81 71 ALA A C 1
ATOM 548 O O . ALA A 1 71 ? -19.935 8.565 -20.008 1.00 36.81 71 ALA A O 1
ATOM 549 N N . MET A 1 72 ? -21.004 6.666 -19.467 1.00 37.28 72 MET A N 1
ATOM 550 C CA . MET A 1 72 ? -21.121 6.949 -18.040 1.00 37.28 72 MET A CA 1
ATOM 551 C C . MET A 1 72 ? -20.065 6.119 -17.316 1.00 37.28 72 MET A C 1
ATOM 553 O O . MET A 1 72 ? -20.224 4.909 -17.176 1.00 37.28 72 MET A O 1
ATOM 557 N N . GLU A 1 73 ? -18.984 6.753 -16.874 1.00 35.97 73 GLU A N 1
ATOM 558 C CA . GLU A 1 73 ? -18.033 6.112 -15.969 1.00 35.97 73 GLU A CA 1
ATOM 559 C C . GLU A 1 73 ? -18.514 6.343 -14.534 1.00 35.97 73 GLU A C 1
ATOM 561 O O . GLU A 1 73 ? -18.422 7.445 -13.994 1.00 35.97 73 GLU A O 1
ATOM 566 N N . LEU A 1 74 ? -19.117 5.310 -13.945 1.00 33.06 74 LEU A N 1
ATOM 567 C CA . LEU A 1 74 ? -19.567 5.315 -12.559 1.00 33.06 74 LEU A CA 1
ATOM 568 C C . LEU A 1 74 ? -18.539 4.560 -11.712 1.00 33.06 74 LEU A C 1
ATOM 570 O O . LEU A 1 74 ? -18.655 3.353 -11.520 1.00 33.06 74 LEU A O 1
ATOM 574 N N . ASN A 1 75 ? -17.552 5.276 -11.183 1.00 33.09 75 ASN A N 1
ATOM 575 C CA . ASN A 1 75 ? -16.723 4.752 -10.101 1.00 33.09 75 ASN A CA 1
ATOM 576 C C . ASN A 1 75 ? -17.481 4.993 -8.786 1.00 33.09 75 ASN A C 1
ATOM 578 O O . ASN A 1 75 ? -17.649 6.135 -8.359 1.00 33.09 75 ASN A O 1
ATOM 582 N N . TYR A 1 76 ? -18.030 3.924 -8.203 1.00 27.80 76 TYR A N 1
ATOM 583 C CA . TYR A 1 76 ? -18.927 3.974 -7.047 1.00 27.80 76 TYR A CA 1
ATOM 584 C C . TYR A 1 76 ? -18.358 3.160 -5.887 1.00 27.80 76 TYR A C 1
ATOM 586 O O . TYR A 1 76 ? -18.311 1.935 -5.953 1.00 27.80 76 TYR A O 1
ATOM 594 N N . TYR A 1 77 ? -18.001 3.851 -4.807 1.00 36.56 77 TYR A N 1
ATOM 595 C CA . TYR A 1 77 ? -17.856 3.270 -3.477 1.00 36.56 77 TYR A CA 1
ATOM 596 C C . TYR A 1 77 ? -18.871 3.971 -2.580 1.00 36.56 77 TYR A C 1
ATOM 598 O O . TYR A 1 77 ? -18.916 5.201 -2.522 1.00 36.56 77 TYR A O 1
ATOM 606 N N . TYR A 1 78 ? -19.756 3.191 -1.964 1.00 30.50 78 TYR A N 1
ATOM 607 C CA . TYR A 1 78 ? -20.865 3.711 -1.179 1.00 30.50 78 TYR A CA 1
ATOM 608 C C . TYR A 1 78 ? -20.848 3.155 0.226 1.00 30.50 78 TYR A C 1
ATOM 610 O O . TYR A 1 78 ? -21.109 1.975 0.450 1.00 30.50 78 TYR A O 1
ATOM 618 N N . SER A 1 79 ? -20.661 4.070 1.164 1.00 37.62 79 SER A N 1
ATOM 619 C CA . SER A 1 79 ? -21.088 3.927 2.540 1.00 37.62 79 SER A CA 1
ATOM 620 C C . SER A 1 79 ? -21.970 5.126 2.875 1.00 37.62 79 SER A C 1
ATOM 622 O O . SER A 1 79 ? -21.542 6.281 2.816 1.00 37.62 79 SER A O 1
ATOM 624 N N . MET A 1 80 ? -23.244 4.866 3.173 1.00 37.47 80 MET A N 1
ATOM 625 C CA . MET A 1 80 ? -24.133 5.853 3.779 1.00 37.47 80 MET A CA 1
ATOM 626 C C . MET A 1 80 ? -24.705 5.319 5.081 1.00 37.47 80 MET A C 1
ATOM 628 O O . MET A 1 80 ? -25.237 4.212 5.149 1.00 37.47 80 MET A O 1
ATOM 632 N N . ASP A 1 81 ? -24.685 6.187 6.085 1.00 42.09 81 ASP A N 1
ATOM 633 C CA . ASP A 1 81 ? -25.487 6.054 7.289 1.00 42.09 81 ASP A CA 1
ATOM 634 C C . ASP A 1 81 ? -26.966 6.342 6.951 1.00 42.09 81 ASP A C 1
ATOM 636 O O . ASP A 1 81 ? -27.330 7.454 6.538 1.00 42.09 81 ASP A O 1
ATOM 640 N N . PHE A 1 82 ? -27.822 5.325 7.098 1.00 36.75 82 PHE A N 1
ATOM 641 C CA . PHE A 1 82 ? -29.255 5.370 6.776 1.00 36.75 82 PHE A CA 1
ATOM 642 C C . PHE A 1 82 ? -30.023 6.464 7.547 1.00 36.75 82 PHE A C 1
ATOM 644 O O . PHE A 1 82 ? -31.106 6.863 7.114 1.00 36.75 82 PHE A O 1
ATOM 651 N N . GLY A 1 83 ? -29.464 7.015 8.634 1.00 46.88 83 GLY A N 1
ATOM 652 C CA . GLY A 1 83 ? -30.075 8.101 9.410 1.00 46.88 83 GLY A CA 1
ATOM 653 C C . GLY A 1 83 ? -30.217 9.440 8.668 1.00 46.88 83 GLY A C 1
ATOM 654 O O . GLY A 1 83 ? -30.982 10.298 9.102 1.00 46.88 83 GLY A O 1
ATOM 655 N N . LYS A 1 84 ? -29.528 9.636 7.532 1.00 46.47 84 LYS A N 1
ATOM 656 C CA . LYS A 1 84 ? -29.625 10.871 6.723 1.00 46.47 84 LYS A CA 1
ATOM 657 C C . LYS A 1 84 ? -30.673 10.822 5.609 1.00 46.47 84 LYS A C 1
ATOM 659 O O . LYS A 1 84 ? -30.889 11.834 4.948 1.00 46.47 84 LYS A O 1
ATOM 664 N N . LEU A 1 85 ? -31.323 9.677 5.389 1.00 40.25 85 LEU A N 1
ATOM 665 C CA . LEU A 1 85 ? -32.275 9.507 4.286 1.00 40.25 85 LEU A CA 1
ATOM 666 C C . LEU A 1 85 ? -33.704 9.959 4.619 1.00 40.25 85 LEU A C 1
ATOM 668 O O . LEU A 1 85 ? -34.487 10.164 3.695 1.00 40.25 85 LEU A O 1
ATOM 672 N N . ILE A 1 86 ? -34.063 10.146 5.898 1.00 45.00 86 ILE A N 1
ATOM 673 C CA . ILE A 1 86 ? -35.419 10.572 6.279 1.00 45.00 86 ILE A CA 1
ATOM 674 C C . ILE A 1 86 ? -35.390 11.508 7.498 1.00 45.00 86 ILE A C 1
ATOM 676 O O . ILE A 1 86 ? -35.211 11.071 8.628 1.00 45.00 86 ILE A O 1
ATOM 680 N N . SER A 1 87 ? -35.660 12.799 7.287 1.00 38.72 87 SER A N 1
ATOM 681 C CA . SER A 1 87 ? -36.359 13.633 8.277 1.00 38.72 87 SER A CA 1
ATOM 682 C C . SER A 1 87 ? -37.102 14.778 7.581 1.00 38.72 87 SER A C 1
ATOM 684 O O . SER A 1 87 ? -36.514 15.621 6.909 1.00 38.72 87 SER A O 1
ATOM 686 N N . PHE A 1 88 ? -38.431 14.773 7.712 1.00 37.19 88 PHE A N 1
ATOM 687 C CA . PHE A 1 88 ? -39.296 15.881 7.314 1.00 37.19 88 PHE A CA 1
ATOM 688 C C . PHE A 1 88 ? -39.227 17.018 8.358 1.00 37.19 88 PHE A C 1
ATOM 690 O O . PHE A 1 88 ? -39.133 16.770 9.557 1.00 37.19 88 PHE A O 1
ATOM 697 N N . ASN A 1 89 ? -39.273 18.255 7.850 1.00 47.41 89 ASN A N 1
ATOM 698 C CA . ASN A 1 89 ? -39.055 19.564 8.487 1.00 47.41 89 ASN A CA 1
ATOM 699 C C . ASN A 1 89 ? -39.669 19.831 9.881 1.00 47.41 89 ASN A C 1
ATOM 701 O O . ASN A 1 89 ? -40.866 19.649 10.088 1.00 47.41 89 ASN A O 1
ATOM 705 N N . ALA A 1 90 ? -38.896 20.527 10.728 1.00 34.53 90 ALA A N 1
ATOM 706 C CA . ALA A 1 90 ? -39.390 21.473 11.739 1.00 34.53 90 ALA A CA 1
ATOM 707 C C . ALA A 1 90 ? -38.490 22.739 11.768 1.00 34.53 90 ALA A C 1
ATOM 709 O O . ALA A 1 90 ? -37.301 22.634 11.458 1.00 34.53 90 ALA A O 1
ATOM 710 N N . PRO A 1 91 ? -39.030 23.942 12.060 1.00 39.44 91 PRO A N 1
ATOM 711 C CA . PRO A 1 91 ? -38.368 25.215 11.773 1.00 39.44 91 PRO A CA 1
ATOM 712 C C . PRO A 1 91 ? -37.239 25.570 12.755 1.00 39.44 91 PRO A C 1
ATOM 714 O O . PRO A 1 91 ? -37.170 25.071 13.874 1.00 39.44 91 PRO A O 1
ATOM 717 N N . ALA A 1 92 ? -36.361 26.458 12.280 1.00 52.47 92 ALA A N 1
ATOM 718 C CA . ALA A 1 92 ? -35.069 26.843 12.844 1.00 52.47 92 ALA A CA 1
ATOM 719 C C . ALA A 1 92 ? -35.025 27.062 14.370 1.00 52.47 92 ALA A C 1
ATOM 721 O O . ALA A 1 92 ? -35.786 27.856 14.923 1.00 52.47 92 ALA A O 1
ATOM 722 N N . ALA A 1 93 ? -34.011 26.473 15.017 1.00 34.12 93 ALA A N 1
ATOM 723 C CA . ALA A 1 93 ? -33.566 26.846 16.355 1.00 34.12 93 ALA A CA 1
ATOM 724 C C . ALA A 1 93 ? -32.025 26.864 16.451 1.00 34.12 93 ALA A C 1
ATOM 726 O O . ALA A 1 93 ? -31.357 25.895 16.113 1.00 34.12 93 ALA A O 1
ATOM 727 N N . LYS A 1 94 ? -31.530 28.034 16.885 1.00 34.91 94 LYS A N 1
ATOM 728 C CA . LYS A 1 94 ? -30.238 28.448 17.477 1.00 34.91 94 LYS A CA 1
ATOM 729 C C . LYS A 1 94 ? -28.994 27.546 17.376 1.00 34.91 94 LYS A C 1
ATOM 731 O O . LYS A 1 94 ? -28.999 26.381 17.747 1.00 34.91 94 LYS A O 1
ATOM 736 N N . GLN A 1 95 ? -27.876 28.208 17.052 1.00 46.62 95 GLN A N 1
ATOM 737 C CA . GLN A 1 95 ? -26.508 27.715 17.234 1.00 46.62 95 GLN A CA 1
ATOM 738 C C . GLN A 1 95 ? -26.271 27.121 18.628 1.00 46.62 95 GLN A C 1
ATOM 740 O O . GLN A 1 95 ? -26.541 27.784 19.631 1.00 46.62 95 GLN A O 1
ATOM 745 N N . VAL A 1 96 ? -25.656 25.935 18.663 1.00 29.94 96 VAL A N 1
ATOM 746 C CA . VAL A 1 96 ? -24.897 25.417 19.805 1.00 29.94 96 VAL A CA 1
ATOM 747 C C . VAL A 1 96 ? -23.673 24.672 19.266 1.00 29.94 96 VAL A C 1
ATOM 749 O O . VAL A 1 96 ? -23.801 23.699 18.528 1.00 29.94 96 VAL A O 1
ATOM 752 N N . SER A 1 97 ? -22.484 25.147 19.636 1.00 39.56 97 SER A N 1
ATOM 753 C CA . SER A 1 97 ? -21.223 24.409 19.551 1.00 39.56 97 SER A CA 1
ATOM 754 C C . SER A 1 97 ? -21.225 23.270 20.568 1.00 39.56 97 SER A C 1
ATOM 756 O O . SER A 1 97 ? -21.566 23.517 21.722 1.00 39.56 97 SER A O 1
ATOM 758 N N . THR A 1 98 ? -20.781 22.066 20.198 1.00 31.09 98 THR A N 1
ATOM 759 C CA . THR A 1 98 ? -19.976 21.187 21.074 1.00 31.09 98 THR A CA 1
ATOM 760 C C . THR A 1 98 ? -19.503 19.933 20.339 1.00 31.09 98 THR A C 1
ATOM 762 O O . THR A 1 98 ? -20.268 19.229 19.690 1.00 31.09 98 THR A O 1
ATOM 765 N N . THR A 1 99 ? -18.204 19.688 20.482 1.00 39.69 99 THR A N 1
ATOM 766 C CA . THR A 1 99 ? -17.449 18.455 20.265 1.00 39.69 99 THR A CA 1
ATOM 767 C C . THR A 1 99 ? -18.258 17.190 20.559 1.00 39.69 99 THR A C 1
ATOM 769 O O . THR A 1 99 ? -18.607 16.955 21.713 1.00 39.69 99 THR A O 1
ATOM 772 N N . GLN A 1 100 ? -18.488 16.347 19.550 1.00 32.12 100 GLN A N 1
ATOM 773 C CA . GLN A 1 100 ? -18.837 14.937 19.741 1.00 32.12 100 GLN A CA 1
ATOM 774 C C . GLN A 1 100 ? -18.158 14.098 18.656 1.00 32.12 100 GLN A C 1
ATOM 776 O O . GLN A 1 100 ? -18.408 14.267 17.465 1.00 32.12 100 GLN A O 1
ATOM 781 N N . THR A 1 101 ? -17.270 13.213 19.098 1.00 38.75 101 THR A N 1
ATOM 782 C CA . THR A 1 101 ? -16.704 12.093 18.347 1.00 38.75 101 THR A CA 1
ATOM 783 C C . THR A 1 101 ? -17.847 11.269 17.754 1.00 38.75 101 THR A C 1
ATOM 785 O O . THR A 1 101 ? -18.585 10.612 18.487 1.00 38.75 101 THR A O 1
ATOM 788 N N . GLN A 1 102 ? -18.024 11.323 16.431 1.00 36.41 102 GLN A N 1
ATOM 789 C CA . GLN A 1 102 ? -19.004 10.487 15.741 1.00 36.41 102 GLN A CA 1
ATOM 790 C C . GLN A 1 102 ? -18.499 9.045 15.708 1.00 36.41 102 GLN A C 1
ATOM 792 O O . GLN A 1 102 ? -17.615 8.677 14.939 1.00 36.41 102 GLN A O 1
ATOM 797 N N . GLN A 1 103 ? -19.076 8.232 16.585 1.00 38.88 103 GLN A N 1
ATOM 798 C CA . GLN A 1 103 ? -19.007 6.785 16.520 1.00 38.88 103 GLN A CA 1
ATOM 799 C C . GLN A 1 103 ? -20.004 6.346 15.440 1.00 38.88 103 GLN A C 1
ATOM 801 O O . GLN A 1 103 ? -21.212 6.359 15.670 1.00 38.88 103 GLN A O 1
ATOM 806 N N . VAL A 1 104 ? -19.516 6.018 14.242 1.00 42.09 104 VAL A N 1
ATOM 807 C CA . VAL A 1 104 ? -20.360 5.454 13.180 1.00 42.09 104 VAL A CA 1
ATOM 808 C C . VAL A 1 104 ? -20.596 3.981 13.512 1.00 42.09 104 VAL A C 1
ATOM 810 O O . VAL A 1 104 ? -19.826 3.098 13.140 1.00 42.09 104 VAL A O 1
ATOM 813 N N . SER A 1 105 ? -21.647 3.708 14.280 1.00 35.50 105 SER A N 1
ATOM 814 C CA . SER A 1 105 ? -22.135 2.360 14.564 1.00 35.50 105 SER A CA 1
ATOM 815 C C . SER A 1 105 ? -23.010 1.866 13.410 1.00 35.50 105 SER A C 1
ATOM 817 O O . SER A 1 105 ? -24.234 1.832 13.501 1.00 35.50 105 SER A O 1
ATOM 819 N N . THR A 1 106 ? -22.380 1.442 12.312 1.00 35.72 106 THR A N 1
ATOM 820 C CA . THR A 1 106 ? -23.061 0.555 11.358 1.00 35.72 106 THR A CA 1
ATOM 821 C C . THR A 1 106 ? -22.991 -0.882 11.875 1.00 35.72 106 THR A C 1
ATOM 823 O O . THR A 1 106 ? -22.014 -1.294 12.496 1.00 35.72 106 THR A O 1
ATOM 826 N N . THR A 1 107 ? -24.046 -1.667 11.668 1.00 42.81 107 THR A N 1
ATOM 827 C CA . THR A 1 107 ? -24.124 -3.093 12.032 1.00 42.81 107 THR A CA 1
ATOM 828 C C . THR A 1 107 ? -23.284 -3.959 11.068 1.00 42.81 107 THR A C 1
ATOM 830 O O . THR A 1 107 ? -23.764 -4.954 10.533 1.00 42.81 107 THR A O 1
ATOM 833 N N . GLY A 1 108 ? -22.038 -3.552 10.800 1.00 69.00 108 GLY A N 1
ATOM 834 C CA . GLY A 1 108 ? -21.122 -4.138 9.822 1.00 69.00 108 GLY A CA 1
ATOM 835 C C . GLY A 1 108 ? -19.726 -3.500 9.874 1.00 69.00 108 GLY A C 1
ATOM 836 O O . GLY A 1 108 ? -19.480 -2.578 10.647 1.00 69.00 108 GLY A O 1
ATOM 837 N N . TYR A 1 109 ? -18.797 -4.020 9.070 1.00 77.56 109 TYR A N 1
ATOM 838 C CA . TYR A 1 109 ? -17.449 -3.458 8.921 1.00 77.56 109 TYR A CA 1
ATOM 839 C C . TYR A 1 109 ? -17.460 -2.317 7.901 1.00 77.56 109 TYR A C 1
ATOM 841 O O . TYR A 1 109 ? -18.068 -2.468 6.842 1.00 77.56 109 TYR A O 1
ATOM 849 N N . ALA A 1 110 ? -16.761 -1.216 8.181 1.00 77.94 110 ALA A N 1
ATOM 850 C CA . ALA A 1 110 ? -16.486 -0.201 7.164 1.00 77.94 110 ALA A CA 1
ATOM 851 C C . ALA A 1 110 ? -15.494 -0.743 6.120 1.00 77.94 110 ALA A C 1
ATOM 853 O O . ALA A 1 110 ? -14.617 -1.543 6.468 1.00 77.94 110 ALA A O 1
ATOM 854 N N . SER A 1 111 ? -15.626 -0.305 4.862 1.00 85.81 111 SER A N 1
ATOM 855 C CA . SER A 1 111 ? -14.632 -0.619 3.829 1.00 85.81 111 SER A CA 1
ATOM 856 C C . SER A 1 111 ? -13.336 0.144 4.097 1.00 85.81 111 SER A C 1
ATOM 858 O O . SER A 1 111 ? -13.359 1.247 4.650 1.00 85.81 111 SER A O 1
ATOM 860 N N . LEU A 1 112 ? -12.194 -0.413 3.698 1.00 86.44 112 LEU A N 1
ATOM 861 C CA . LEU A 1 112 ? -10.909 0.262 3.888 1.00 86.44 112 LEU A CA 1
ATOM 862 C C . LEU A 1 112 ? -10.807 1.539 3.044 1.00 86.44 112 LEU A C 1
ATOM 864 O O . LEU A 1 112 ? -10.208 2.517 3.490 1.00 86.44 112 LEU A O 1
ATOM 868 N N . MET A 1 113 ? -11.460 1.569 1.879 1.00 81.56 113 MET A N 1
ATOM 869 C CA . MET A 1 113 ? -11.550 2.768 1.042 1.00 81.56 113 MET A CA 1
ATOM 870 C C . MET A 1 113 ? -12.286 3.913 1.754 1.00 81.56 113 MET A C 1
ATOM 872 O O . MET A 1 113 ? -11.813 5.049 1.728 1.00 81.56 113 MET A O 1
ATOM 876 N N . ASP A 1 114 ? -13.393 3.629 2.451 1.00 77.69 114 ASP A N 1
ATOM 877 C CA . ASP A 1 114 ? -14.103 4.657 3.229 1.00 77.69 114 ASP A CA 1
ATOM 878 C C . ASP A 1 114 ? -13.202 5.249 4.317 1.00 77.69 114 ASP A C 1
ATOM 880 O O . ASP A 1 114 ? -13.226 6.455 4.566 1.00 77.69 114 ASP A O 1
ATOM 884 N N . VAL A 1 115 ? -12.371 4.412 4.947 1.00 80.94 115 VAL A N 1
ATOM 885 C CA . VAL A 1 115 ? -11.412 4.872 5.955 1.00 80.94 115 VAL A CA 1
ATOM 886 C C . VAL A 1 115 ? -10.362 5.791 5.334 1.00 80.94 115 VAL A C 1
ATOM 888 O O . VAL A 1 115 ? -10.111 6.864 5.882 1.00 80.94 115 VAL A O 1
ATOM 891 N N . LEU A 1 116 ? -9.793 5.430 4.180 1.00 77.56 116 LEU A N 1
ATOM 892 C CA . LEU A 1 116 ? -8.806 6.256 3.470 1.00 77.56 116 LEU A CA 1
ATOM 893 C C . LEU A 1 116 ? -9.349 7.625 3.027 1.00 77.56 116 LEU A C 1
ATOM 895 O O . LEU A 1 116 ? -8.584 8.587 2.961 1.00 77.56 116 LEU A O 1
ATOM 899 N N . LEU A 1 117 ? -10.644 7.718 2.715 1.00 78.19 117 LEU A N 1
ATOM 900 C CA . LEU A 1 117 ? -11.304 8.950 2.261 1.00 78.19 117 LEU A CA 1
ATOM 901 C C . LEU A 1 117 ? -11.912 9.774 3.407 1.00 78.19 117 LEU A C 1
ATOM 903 O O . LEU A 1 117 ? -12.459 10.855 3.177 1.00 78.19 117 LEU A O 1
ATOM 907 N N . SER A 1 118 ? -11.839 9.269 4.637 1.00 74.06 118 SER A N 1
ATOM 908 C CA . SER A 1 118 ? -12.433 9.916 5.802 1.00 74.06 118 SER A CA 1
ATOM 909 C C . SER A 1 118 ? -11.591 11.060 6.370 1.00 74.06 118 SER A C 1
ATOM 911 O O . SER A 1 118 ? -10.399 11.204 6.096 1.00 74.06 118 SER A O 1
ATOM 913 N N . GLU A 1 119 ? -12.227 11.878 7.210 1.00 76.19 119 GLU A N 1
ATOM 914 C CA . GLU A 1 119 ? -11.525 12.880 8.006 1.00 76.19 119 GLU A CA 1
ATOM 915 C C . GLU A 1 119 ? -10.719 12.207 9.129 1.00 76.19 119 GLU A C 1
ATOM 917 O O . GLU A 1 119 ? -11.110 11.166 9.671 1.00 76.19 119 GLU A O 1
ATOM 922 N N . GLU A 1 120 ? -9.597 12.823 9.502 1.00 82.56 120 GLU A N 1
ATOM 923 C CA . GLU A 1 120 ? -8.801 12.426 10.664 1.00 82.56 120 GLU A CA 1
ATOM 924 C C . GLU A 1 120 ? -9.631 12.457 11.963 1.00 82.56 120 GLU A C 1
ATOM 926 O O . GLU A 1 120 ? -10.474 13.328 12.168 1.00 82.56 120 GLU A O 1
ATOM 931 N N . GLY A 1 121 ? -9.379 11.501 12.860 1.00 81.25 121 GLY A N 1
ATOM 932 C CA . GLY A 1 121 ? -10.075 11.354 14.140 1.00 81.25 121 GLY A CA 1
ATOM 933 C C . GLY A 1 121 ? -11.390 10.572 14.069 1.00 81.25 121 GLY A C 1
ATOM 934 O O . GLY A 1 121 ? -12.029 10.373 15.104 1.00 81.25 121 GLY A O 1
ATOM 935 N N . THR A 1 122 ? -11.787 10.088 12.891 1.00 81.56 122 THR A N 1
ATOM 936 C CA . THR A 1 122 ? -13.000 9.277 12.722 1.00 81.56 122 THR A CA 1
ATOM 937 C C . THR A 1 122 ? -12.766 7.856 13.228 1.00 81.56 122 THR A C 1
ATOM 939 O O . THR A 1 122 ? -11.746 7.240 12.922 1.00 81.56 122 THR A O 1
ATOM 942 N N . VAL A 1 123 ? -13.707 7.319 14.008 1.00 85.81 123 VAL A N 1
ATOM 943 C CA . VAL A 1 123 ? -13.611 5.958 14.554 1.00 85.81 123 VAL A CA 1
ATOM 944 C C . VAL A 1 123 ? -14.281 4.962 13.617 1.00 85.81 123 VAL A C 1
ATOM 946 O O . VAL A 1 123 ? -15.458 5.112 13.294 1.00 85.81 123 VAL A O 1
ATOM 949 N N . TYR A 1 124 ? -13.554 3.905 13.259 1.00 90.44 124 TYR A N 1
ATOM 950 C CA . TYR A 1 124 ? -14.051 2.807 12.435 1.00 90.44 124 TYR A CA 1
ATOM 951 C C . TYR A 1 124 ? -13.805 1.454 13.089 1.00 90.44 124 TYR A C 1
ATOM 953 O O . TYR A 1 124 ? -12.852 1.274 13.848 1.00 90.44 124 TYR A O 1
ATOM 961 N N . THR A 1 125 ? -14.656 0.490 12.735 1.00 92.50 125 THR A N 1
ATOM 962 C CA . THR A 1 125 ? -14.352 -0.939 12.850 1.00 92.50 125 THR A CA 1
ATOM 963 C C . THR A 1 125 ? -14.273 -1.514 11.444 1.00 92.50 125 THR A C 1
ATOM 965 O O . THR A 1 125 ? -15.239 -1.434 10.686 1.00 92.50 125 THR A O 1
ATOM 968 N N . VAL A 1 126 ? -13.118 -2.067 11.092 1.00 93.88 126 VAL A N 1
ATOM 969 C CA . VAL A 1 126 ? -12.820 -2.603 9.761 1.00 93.88 126 VAL A CA 1
ATOM 970 C C . VAL A 1 126 ? -12.467 -4.077 9.839 1.00 93.88 126 VAL A C 1
ATOM 972 O O . VAL A 1 126 ? -12.048 -4.568 10.889 1.00 93.88 126 VAL A O 1
ATOM 975 N N . LYS A 1 127 ? -12.596 -4.775 8.713 1.00 94.12 127 LYS A N 1
ATOM 976 C CA . LYS A 1 127 ? -12.126 -6.148 8.542 1.00 94.12 127 LYS A CA 1
ATOM 977 C C . LYS A 1 127 ? -11.235 -6.221 7.311 1.00 94.12 127 LYS A C 1
ATOM 979 O O . LYS A 1 127 ? -11.621 -5.722 6.262 1.00 94.12 127 LYS A O 1
ATOM 984 N N . GLY A 1 128 ? -10.095 -6.892 7.423 1.00 95.81 128 GLY A N 1
ATOM 985 C CA . GLY A 1 128 ? -9.196 -7.094 6.291 1.00 95.81 128 GLY A CA 1
ATOM 986 C C . GLY A 1 128 ? -8.262 -8.282 6.477 1.00 95.81 128 GLY A C 1
ATOM 987 O O . GLY A 1 128 ? -8.095 -8.799 7.584 1.00 95.81 128 GLY A O 1
ATOM 988 N N . THR A 1 129 ? -7.662 -8.715 5.373 1.00 98.12 129 THR A N 1
ATOM 989 C CA . THR A 1 129 ? -6.612 -9.738 5.352 1.00 98.12 129 THR A CA 1
ATOM 990 C C . THR A 1 129 ? -5.259 -9.064 5.511 1.00 98.12 129 THR A C 1
ATOM 992 O O . THR A 1 129 ? -4.961 -8.106 4.805 1.00 98.12 129 THR A O 1
ATOM 995 N N . VAL A 1 130 ? -4.426 -9.563 6.417 1.00 98.69 130 VAL A N 1
ATOM 996 C CA . VAL A 1 130 ? -3.093 -9.024 6.691 1.00 98.69 130 VAL A CA 1
ATOM 997 C C . VAL A 1 130 ? -2.180 -9.245 5.488 1.00 98.69 130 VAL A C 1
ATOM 999 O O . VAL A 1 130 ? -1.959 -10.377 5.054 1.00 98.69 130 VAL A O 1
ATOM 1002 N N . THR A 1 131 ? -1.613 -8.156 4.977 1.00 98.38 131 THR A N 1
ATOM 1003 C CA . THR A 1 131 ? -0.717 -8.132 3.812 1.00 98.38 131 THR A CA 1
ATOM 1004 C C . THR A 1 131 ? 0.745 -7.996 4.201 1.00 98.38 131 THR A C 1
ATOM 1006 O O . THR A 1 131 ? 1.603 -8.459 3.456 1.00 98.38 131 THR A O 1
ATOM 1009 N N . SER A 1 132 ? 1.032 -7.433 5.377 1.00 98.00 132 SER A N 1
ATOM 1010 C CA . SER A 1 132 ? 2.360 -7.373 5.992 1.00 98.00 132 SER A CA 1
ATOM 1011 C C . SER A 1 132 ? 2.241 -7.648 7.482 1.00 98.00 132 SER A C 1
ATOM 1013 O O . SER A 1 132 ? 1.413 -7.031 8.148 1.00 98.00 132 SER A O 1
ATOM 1015 N N . SER A 1 133 ? 3.109 -8.510 8.010 1.00 97.50 133 SER A N 1
ATOM 1016 C CA . SER A 1 133 ? 3.162 -8.831 9.438 1.00 97.50 133 SER A CA 1
ATOM 1017 C C . SER A 1 133 ? 3.439 -7.601 10.305 1.00 97.50 133 SER A C 1
ATOM 1019 O O . SER A 1 133 ? 4.054 -6.625 9.857 1.00 97.50 133 SER A O 1
ATOM 1021 N N . LYS A 1 134 ? 3.021 -7.683 11.571 1.00 97.38 134 LYS A N 1
ATOM 1022 C CA . LYS A 1 134 ? 3.330 -6.663 12.575 1.00 97.38 134 LYS A CA 1
ATOM 1023 C C . LYS A 1 134 ? 4.837 -6.499 12.748 1.00 97.38 134 LYS A C 1
ATOM 1025 O O . LYS A 1 134 ? 5.568 -7.485 12.739 1.00 97.38 134 LYS A O 1
ATOM 1030 N N . ASP A 1 135 ? 5.278 -5.252 12.893 1.00 96.56 135 ASP A N 1
ATOM 1031 C CA . ASP A 1 135 ? 6.672 -4.847 13.110 1.00 96.56 135 ASP A CA 1
ATOM 1032 C C . ASP A 1 135 ? 7.615 -5.064 11.909 1.00 96.56 135 ASP A C 1
ATOM 1034 O O . ASP A 1 135 ? 8.781 -4.673 11.975 1.00 96.56 135 ASP A O 1
ATOM 1038 N N . LEU A 1 136 ? 7.126 -5.622 10.792 1.00 97.00 136 LEU A N 1
ATOM 1039 C CA . LEU A 1 136 ? 7.947 -5.940 9.617 1.00 97.00 136 LEU A CA 1
ATOM 1040 C C . LEU A 1 136 ? 8.375 -4.686 8.843 1.00 97.00 136 LEU A C 1
ATOM 1042 O O . LEU A 1 136 ? 9.564 -4.465 8.608 1.00 97.00 136 LEU A O 1
ATOM 1046 N N . LEU A 1 137 ? 7.394 -3.871 8.447 1.00 96.38 137 LEU A N 1
ATOM 1047 C CA . LEU A 1 137 ? 7.597 -2.669 7.628 1.00 96.38 137 LEU A CA 1
ATOM 1048 C C . LEU A 1 137 ? 7.588 -1.372 8.453 1.00 96.38 137 LEU A C 1
ATOM 1050 O O . LEU A 1 137 ? 7.915 -0.304 7.944 1.00 96.38 137 LEU A O 1
ATOM 1054 N N . GLY A 1 138 ? 7.251 -1.460 9.738 1.00 94.12 138 GLY A N 1
ATOM 1055 C CA . GLY A 1 138 ? 7.239 -0.337 10.666 1.00 94.12 138 GLY A CA 1
ATOM 1056 C C . GLY A 1 138 ? 6.953 -0.810 12.086 1.00 94.12 138 GLY A C 1
ATOM 1057 O O . GLY A 1 138 ? 6.151 -1.715 12.305 1.00 94.12 138 GLY A O 1
ATOM 1058 N N . LYS A 1 139 ? 7.626 -0.212 13.073 1.00 94.62 139 LYS A N 1
ATOM 1059 C CA . LYS A 1 139 ? 7.442 -0.590 14.478 1.00 94.62 139 LYS A CA 1
ATOM 1060 C C . LYS A 1 139 ? 6.017 -0.268 14.930 1.00 94.62 139 LYS A C 1
ATOM 1062 O O . LYS A 1 139 ? 5.551 0.857 14.784 1.00 94.62 139 LYS A O 1
ATOM 1067 N N . GLY A 1 140 ? 5.359 -1.241 15.539 1.00 96.00 140 GLY A N 1
ATOM 1068 C CA . GLY A 1 140 ? 3.994 -1.154 16.029 1.00 96.00 140 GLY A CA 1
ATOM 1069 C C . GLY A 1 140 ? 2.934 -1.310 14.943 1.00 96.00 140 GLY A C 1
ATOM 1070 O O . GLY A 1 140 ? 1.763 -1.413 15.306 1.00 96.00 140 GLY A O 1
ATOM 1071 N N . SER A 1 141 ? 3.300 -1.376 13.660 1.00 97.19 141 SER A N 1
ATOM 1072 C CA . SER A 1 141 ? 2.349 -1.390 12.550 1.00 97.19 141 SER A CA 1
ATOM 1073 C C . SER A 1 141 ? 2.315 -2.704 11.783 1.00 97.19 141 SER A C 1
ATOM 1075 O O . SER A 1 141 ? 3.267 -3.480 11.791 1.00 97.19 141 SER A O 1
ATOM 1077 N N . PHE A 1 142 ? 1.188 -2.938 11.122 1.00 98.44 142 PHE A N 1
ATOM 1078 C CA . PHE A 1 142 ? 0.975 -3.966 10.106 1.00 98.44 142 PHE A CA 1
ATOM 1079 C C . PHE A 1 142 ? 0.064 -3.392 9.016 1.00 98.44 142 PHE A C 1
ATOM 1081 O O . PHE A 1 142 ? -0.468 -2.292 9.168 1.00 98.44 142 PHE A O 1
ATOM 1088 N N . TYR A 1 143 ? -0.118 -4.125 7.921 1.00 98.56 143 TYR A N 1
ATOM 1089 C CA . TYR A 1 143 ? -1.000 -3.706 6.831 1.00 98.56 143 TYR A CA 1
ATOM 1090 C C . TYR A 1 143 ? -2.083 -4.748 6.607 1.00 98.56 143 TYR A C 1
ATOM 1092 O O . TYR A 1 143 ? -1.829 -5.947 6.751 1.00 98.56 143 TYR A O 1
ATOM 1100 N N . ILE A 1 144 ? -3.278 -4.281 6.265 1.00 98.50 144 ILE A N 1
ATOM 1101 C CA . ILE A 1 144 ? -4.411 -5.119 5.871 1.00 98.50 144 ILE A CA 1
ATOM 1102 C C . ILE A 1 144 ? -4.953 -4.655 4.527 1.00 98.50 144 ILE A C 1
ATOM 1104 O O . ILE A 1 144 ? -4.748 -3.505 4.151 1.00 98.50 144 ILE A O 1
ATOM 1108 N N . GLN A 1 145 ? -5.675 -5.529 3.836 1.00 95.25 145 GLN A N 1
ATOM 1109 C CA . GLN A 1 145 ? -6.448 -5.175 2.651 1.00 95.25 145 GLN A CA 1
ATOM 1110 C C . GLN A 1 145 ? -7.829 -5.829 2.650 1.00 95.25 145 GLN A C 1
ATOM 1112 O O . GLN A 1 145 ? -8.033 -6.883 3.265 1.00 95.25 145 GLN A O 1
ATOM 1117 N N . ASP A 1 146 ? -8.752 -5.214 1.928 1.00 84.56 146 ASP A N 1
ATOM 1118 C CA . ASP A 1 146 ? -10.011 -5.798 1.485 1.00 84.56 146 ASP A CA 1
ATOM 1119 C C . ASP A 1 146 ? -10.014 -5.881 -0.053 1.00 84.56 146 ASP A C 1
ATOM 1121 O O . ASP A 1 146 ? -8.954 -5.879 -0.677 1.00 84.56 146 ASP A O 1
ATOM 1125 N N . GLU A 1 147 ? -11.188 -6.022 -0.665 1.00 80.00 147 GLU A N 1
ATOM 1126 C CA . GLU A 1 147 ? -11.331 -6.084 -2.126 1.00 80.00 147 GLU A CA 1
ATOM 1127 C C . GLU A 1 147 ? -11.105 -4.726 -2.820 1.00 80.00 147 GLU A C 1
ATOM 1129 O O . GLU A 1 147 ? -11.010 -4.684 -4.043 1.00 80.00 147 GLU A O 1
ATOM 1134 N N . ALA A 1 148 ? -11.056 -3.619 -2.070 1.00 76.19 148 ALA A N 1
ATOM 1135 C CA . ALA A 1 148 ? -11.068 -2.260 -2.606 1.00 76.19 148 ALA A CA 1
ATOM 1136 C C . ALA A 1 148 ? -9.787 -1.465 -2.312 1.00 76.19 148 ALA A C 1
ATOM 1138 O O . ALA A 1 148 ? -9.388 -0.632 -3.127 1.00 76.19 148 ALA A O 1
ATOM 1139 N N . ALA A 1 149 ? -9.165 -1.660 -1.147 1.00 83.69 149 ALA A N 1
ATOM 1140 C CA . ALA A 1 149 ? -7.989 -0.905 -0.730 1.00 83.69 149 ALA A CA 1
ATOM 1141 C C . ALA A 1 149 ? -7.132 -1.661 0.290 1.00 83.69 149 ALA A C 1
ATOM 1143 O O . ALA A 1 149 ? -7.567 -2.619 0.928 1.00 83.69 149 ALA A O 1
ATOM 1144 N N . GLY A 1 150 ? -5.911 -1.170 0.498 1.00 92.31 150 GLY A N 1
ATOM 1145 C CA . GLY A 1 150 ? -5.113 -1.477 1.678 1.00 92.31 150 GLY A CA 1
ATOM 1146 C C . GLY A 1 150 ? -5.099 -0.344 2.699 1.00 92.31 150 GLY A C 1
ATOM 1147 O O . GLY A 1 150 ? -5.362 0.812 2.385 1.00 92.31 150 GLY A O 1
ATOM 1148 N N . LEU A 1 151 ? -4.777 -0.679 3.946 1.00 97.00 151 LEU A N 1
ATOM 1149 C CA . LEU A 1 151 ? -4.737 0.266 5.055 1.00 97.00 151 LEU A CA 1
ATOM 1150 C C . LEU A 1 151 ? -3.604 -0.080 6.020 1.00 97.00 151 LEU A C 1
ATOM 1152 O O . LEU A 1 151 ? -3.434 -1.234 6.428 1.00 97.00 151 LEU A O 1
ATOM 1156 N N . MET A 1 152 ? -2.851 0.944 6.422 1.00 98.38 152 MET A N 1
ATOM 1157 C CA . MET A 1 152 ? -1.880 0.826 7.504 1.00 98.38 152 MET A CA 1
ATOM 1158 C C . MET A 1 152 ? -2.607 0.813 8.848 1.00 98.38 152 MET A C 1
ATOM 1160 O O . MET A 1 152 ? -3.356 1.736 9.175 1.00 98.38 152 MET A O 1
ATOM 1164 N N . ILE A 1 153 ? -2.339 -0.210 9.653 1.00 98.62 153 ILE A N 1
ATOM 1165 C CA . ILE A 1 153 ? -2.813 -0.301 11.029 1.00 98.62 153 ILE A CA 1
ATOM 1166 C C . ILE A 1 153 ? -1.650 -0.000 11.962 1.00 98.62 153 ILE A C 1
ATOM 1168 O O . ILE A 1 153 ? -0.657 -0.729 11.981 1.00 98.62 153 ILE A O 1
ATOM 1172 N N . TYR A 1 154 ? -1.781 1.047 12.773 1.00 98.38 154 TYR A N 1
ATOM 1173 C CA . TYR A 1 154 ? -0.828 1.362 13.830 1.00 98.38 154 TYR A CA 1
ATOM 1174 C C . TYR A 1 154 ? -1.373 0.875 15.175 1.00 98.38 154 TYR A C 1
ATOM 1176 O O . TYR A 1 154 ? -2.323 1.431 15.718 1.00 98.38 154 TYR A O 1
ATOM 1184 N N . ALA A 1 155 ? -0.777 -0.184 15.723 1.00 97.81 155 ALA A N 1
ATOM 1185 C CA . ALA A 1 155 ? -1.266 -0.879 16.913 1.00 97.81 155 ALA A CA 1
ATOM 1186 C C . ALA A 1 155 ? -0.158 -1.055 17.971 1.00 97.81 155 ALA A C 1
ATOM 1188 O O . ALA A 1 155 ? 0.177 -2.187 18.326 1.00 97.81 155 ALA A O 1
ATOM 1189 N N . PRO A 1 156 ? 0.460 0.023 18.488 1.00 95.38 156 PRO A N 1
ATOM 1190 C CA . PRO A 1 156 ? 1.638 -0.073 19.358 1.00 95.38 156 PRO A CA 1
ATOM 1191 C C . PRO A 1 156 ? 1.375 -0.806 20.682 1.00 95.38 156 PRO A C 1
ATOM 1193 O O . PRO A 1 156 ? 2.292 -1.406 21.233 1.00 95.38 156 PRO A O 1
ATOM 1196 N N . SER A 1 157 ? 0.136 -0.776 21.180 1.00 94.88 157 SER A N 1
ATOM 1197 C CA . SER A 1 157 ? -0.268 -1.434 22.430 1.00 94.88 157 SER A CA 1
ATOM 1198 C C . SER A 1 157 ? -0.735 -2.881 22.245 1.00 94.88 157 SER A C 1
ATOM 1200 O O . SER A 1 157 ? -0.895 -3.589 23.234 1.00 94.88 157 SER A O 1
ATOM 1202 N N . TYR A 1 158 ? -0.960 -3.329 21.005 1.00 95.75 158 TYR A N 1
ATOM 1203 C CA . TYR A 1 158 ? -1.320 -4.716 20.718 1.00 95.75 158 TYR A CA 1
ATOM 1204 C C . TYR A 1 158 ? -0.050 -5.566 20.647 1.00 95.75 158 TYR A C 1
ATOM 1206 O O . TYR A 1 158 ? 0.802 -5.322 19.790 1.00 95.75 158 TYR A O 1
ATOM 1214 N N . THR A 1 159 ? 0.092 -6.524 21.563 1.00 94.31 159 THR A N 1
ATOM 1215 C CA . THR A 1 159 ? 1.333 -7.291 21.767 1.00 94.31 159 THR A CA 1
ATOM 1216 C C . THR A 1 159 ? 1.361 -8.640 21.064 1.00 94.31 159 THR A C 1
ATOM 1218 O O . THR A 1 159 ? 2.444 -9.197 20.894 1.00 94.31 159 THR A O 1
ATOM 1221 N N . ASP A 1 160 ? 0.206 -9.180 20.674 1.00 95.88 160 ASP A N 1
ATOM 1222 C CA . ASP A 1 160 ? 0.173 -10.466 19.984 1.00 95.88 160 ASP A CA 1
ATOM 1223 C C . ASP A 1 160 ? 0.768 -10.326 18.579 1.00 95.88 160 ASP A C 1
ATOM 1225 O O . ASP A 1 160 ? 0.707 -9.268 17.941 1.00 95.88 160 ASP A O 1
ATOM 1229 N N . SER A 1 161 ? 1.326 -11.424 18.071 1.00 95.38 161 SER A N 1
ATOM 1230 C CA . SER A 1 161 ? 1.784 -11.476 16.688 1.00 95.38 161 SER A CA 1
ATOM 1231 C C . SER A 1 161 ? 0.607 -11.303 15.730 1.00 95.38 161 SER A C 1
ATOM 1233 O O . SER A 1 161 ? -0.491 -11.792 15.986 1.00 95.38 161 SER A O 1
ATOM 1235 N N . VAL A 1 162 ? 0.846 -10.645 14.597 1.00 97.25 162 VAL A N 1
ATOM 1236 C CA . VAL A 1 162 ? -0.083 -10.600 13.461 1.00 97.25 162 VAL A CA 1
ATOM 1237 C C . VAL A 1 162 ? 0.706 -10.986 12.222 1.00 97.25 162 VAL A C 1
ATOM 1239 O O . VAL A 1 162 ? 1.756 -10.394 11.959 1.00 97.25 162 VAL A O 1
ATOM 1242 N N . SER A 1 163 ? 0.256 -12.012 11.507 1.00 96.19 163 SER A N 1
ATOM 1243 C CA . SER A 1 163 ? 0.978 -12.611 10.378 1.00 96.19 163 SER A CA 1
ATOM 1244 C C . SER A 1 163 ? 0.216 -12.469 9.067 1.00 96.19 163 SER A C 1
ATOM 1246 O O . SER A 1 163 ? -1.011 -12.415 9.054 1.00 96.19 163 SER A O 1
ATOM 1248 N N . ILE A 1 164 ? 0.957 -12.413 7.957 1.00 97.50 164 ILE A N 1
ATOM 1249 C CA . ILE A 1 164 ? 0.393 -12.378 6.600 1.00 97.50 164 ILE A CA 1
ATOM 1250 C C . ILE A 1 164 ? -0.622 -13.516 6.419 1.00 97.50 164 ILE A C 1
ATOM 1252 O O . ILE A 1 164 ? -0.361 -14.654 6.804 1.00 97.50 164 ILE A O 1
ATOM 1256 N N . GLY A 1 165 ? -1.775 -13.195 5.830 1.00 96.75 165 GLY A N 1
ATOM 1257 C CA . GLY A 1 165 ? -2.868 -14.140 5.603 1.00 96.75 165 GLY A CA 1
ATOM 1258 C C . GLY A 1 165 ? -3.828 -14.307 6.780 1.00 96.75 165 GLY A C 1
ATOM 1259 O O . GLY A 1 165 ? -4.859 -14.951 6.617 1.00 96.75 165 GLY A O 1
ATOM 1260 N N . GLU A 1 166 ? -3.578 -13.718 7.950 1.00 98.00 166 GLU A N 1
ATOM 1261 C CA . GLU A 1 166 ? -4.607 -13.643 8.993 1.00 98.00 166 GLU A CA 1
ATOM 1262 C C . GLU A 1 166 ? -5.707 -12.653 8.589 1.00 98.00 166 GLU A C 1
ATOM 1264 O O . GLU A 1 166 ? -5.432 -11.593 8.032 1.00 98.00 166 GLU A O 1
ATOM 1269 N N . VAL A 1 167 ? -6.965 -12.978 8.884 1.00 98.00 167 VAL A N 1
ATOM 1270 C CA . VAL A 1 167 ? -8.084 -12.035 8.767 1.00 98.00 167 VAL A CA 1
ATOM 1271 C C . VAL A 1 167 ? -8.319 -11.424 10.133 1.00 98.00 167 VAL A C 1
ATOM 1273 O O . VAL A 1 167 ? -8.535 -12.145 11.112 1.00 98.00 167 VAL A O 1
ATOM 1276 N N . VAL A 1 168 ? -8.297 -10.098 10.197 1.00 98.19 168 VAL A N 1
ATOM 1277 C CA . VAL A 1 168 ? -8.452 -9.345 11.440 1.00 98.19 168 VAL A CA 1
ATOM 1278 C C . VAL A 1 168 ? -9.617 -8.373 11.356 1.00 98.19 168 VAL A C 1
ATOM 1280 O O . VAL A 1 168 ? -9.901 -7.797 10.309 1.00 98.19 168 VAL A O 1
ATOM 1283 N N . GLU A 1 169 ? -10.271 -8.195 12.492 1.00 97.69 169 GLU A N 1
ATOM 1284 C CA . GLU A 1 169 ? -11.158 -7.086 12.807 1.00 97.69 169 GLU A CA 1
ATOM 1285 C C . GLU A 1 169 ? -10.370 -6.081 13.645 1.00 97.69 169 GLU A C 1
ATOM 1287 O O . GLU A 1 169 ? -9.733 -6.451 14.635 1.00 97.69 169 GLU A O 1
ATOM 1292 N N . VAL A 1 170 ? -10.384 -4.817 13.233 1.00 98.31 170 VAL A N 1
ATOM 1293 C CA . VAL A 1 170 ? -9.654 -3.738 13.900 1.00 98.31 170 VAL A CA 1
ATOM 1294 C C . VAL A 1 170 ? -10.609 -2.593 14.176 1.00 98.31 170 VAL A C 1
ATOM 1296 O O . VAL A 1 170 ? -11.241 -2.080 13.254 1.00 98.31 170 VAL A O 1
ATOM 1299 N N . THR A 1 171 ? -10.671 -2.159 15.430 1.00 97.12 171 THR A N 1
ATOM 1300 C CA . THR A 1 171 ? -11.336 -0.914 15.819 1.00 97.12 171 THR A CA 1
ATOM 1301 C C . THR A 1 171 ? -10.278 0.121 16.164 1.00 97.12 171 THR A C 1
ATOM 1303 O O . THR A 1 171 ? -9.311 -0.179 16.868 1.00 97.12 171 THR A O 1
ATOM 1306 N N . GLY A 1 172 ? -10.448 1.344 15.671 1.00 96.62 172 GLY A N 1
ATOM 1307 C CA . GLY A 1 172 ? -9.490 2.420 15.890 1.00 96.62 172 GLY A CA 1
ATOM 1308 C C . GLY A 1 172 ? -9.961 3.761 15.348 1.00 96.62 172 GLY A C 1
ATOM 1309 O O . GLY A 1 172 ? -11.064 3.865 14.816 1.00 96.62 172 GLY A O 1
ATOM 1310 N N . SER A 1 173 ? -9.122 4.784 15.485 1.00 93.94 173 SER A N 1
ATOM 1311 C CA . SER A 1 173 ? -9.368 6.126 14.942 1.00 93.94 173 SER A CA 1
ATOM 1312 C C . SER A 1 173 ? -8.410 6.448 13.802 1.00 93.94 173 SER A C 1
ATOM 1314 O O . SER A 1 173 ? -7.221 6.131 13.899 1.00 93.94 173 SER A O 1
ATOM 1316 N N . THR A 1 174 ? -8.894 7.099 12.749 1.00 91.88 174 THR A N 1
ATOM 1317 C CA . THR A 1 174 ? -8.045 7.560 11.647 1.00 91.88 174 THR A CA 1
ATOM 1318 C C . THR A 1 174 ? -7.070 8.633 12.093 1.00 91.88 174 THR A C 1
ATOM 1320 O O . THR A 1 174 ? -7.377 9.467 12.948 1.00 91.88 174 THR A O 1
ATOM 1323 N N . LYS A 1 175 ? -5.884 8.618 11.494 1.00 93.06 175 LYS A N 1
ATOM 1324 C CA . LYS A 1 175 ? -4.847 9.621 11.696 1.00 93.06 175 LYS A CA 1
ATOM 1325 C C . LYS A 1 175 ? -4.135 9.896 10.381 1.00 93.06 175 LYS A C 1
ATOM 1327 O O . LYS A 1 175 ? -3.836 8.960 9.643 1.00 93.06 175 LYS A O 1
ATOM 1332 N N . LEU A 1 176 ? -3.854 11.165 10.090 1.00 89.19 176 LEU A N 1
ATOM 1333 C CA . LEU A 1 176 ? -3.033 11.535 8.942 1.00 89.19 176 LEU A CA 1
ATOM 1334 C C . LEU A 1 176 ? -1.573 11.608 9.389 1.00 89.19 176 LEU A C 1
ATOM 1336 O O . LEU A 1 176 ? -1.168 12.502 10.130 1.00 89.19 176 LEU A O 1
ATOM 1340 N N . TRP A 1 177 ? -0.758 10.669 8.922 1.00 86.31 177 TRP A N 1
ATOM 1341 C CA . TRP A 1 177 ? 0.653 10.587 9.276 1.00 86.31 177 TRP A CA 1
ATOM 1342 C C . TRP A 1 177 ? 1.518 10.484 8.023 1.00 86.31 177 TRP A C 1
ATOM 1344 O O . TRP A 1 177 ? 1.311 9.620 7.179 1.00 86.31 177 TRP A O 1
ATOM 1354 N N . ASN A 1 178 ? 2.482 11.399 7.871 1.00 85.31 178 ASN A N 1
ATOM 1355 C CA . ASN A 1 178 ? 3.374 11.470 6.702 1.00 85.31 178 ASN A CA 1
ATOM 1356 C C . ASN A 1 178 ? 2.652 11.474 5.337 1.00 85.31 178 ASN A C 1
ATOM 1358 O O . ASN A 1 178 ? 3.194 11.032 4.329 1.00 85.31 178 ASN A O 1
ATOM 1362 N N . GLY A 1 179 ? 1.430 12.015 5.289 1.00 84.56 179 GLY A N 1
ATOM 1363 C CA . GLY A 1 179 ? 0.624 12.076 4.067 1.00 84.56 179 GLY A CA 1
ATOM 1364 C C . GLY A 1 179 ? -0.158 10.797 3.748 1.00 84.56 179 GLY A C 1
ATOM 1365 O O . GLY A 1 179 ? -0.799 10.754 2.699 1.00 84.56 179 GLY A O 1
ATOM 1366 N N . MET A 1 180 ? -0.145 9.806 4.646 1.00 89.69 180 MET A N 1
ATOM 1367 C CA . MET A 1 180 ? -0.959 8.589 4.593 1.00 89.69 180 MET A CA 1
ATOM 1368 C C . MET A 1 180 ? -2.005 8.586 5.707 1.00 89.69 180 MET A C 1
ATOM 1370 O O . MET A 1 180 ? -1.723 9.008 6.828 1.00 89.69 180 MET A O 1
ATOM 1374 N N . ILE A 1 181 ? -3.206 8.090 5.406 1.00 89.94 181 ILE A N 1
ATOM 1375 C CA . ILE A 1 181 ? -4.184 7.756 6.442 1.00 89.94 181 ILE A CA 1
ATOM 1376 C C . ILE A 1 181 ? -3.806 6.401 7.046 1.00 89.94 181 ILE A C 1
ATOM 1378 O O . ILE A 1 181 ? -3.661 5.409 6.333 1.00 89.94 181 ILE A O 1
ATOM 1382 N N . GLU A 1 182 ? -3.654 6.370 8.367 1.00 95.94 182 GLU A N 1
ATOM 1383 C CA . GLU A 1 182 ? -3.485 5.159 9.171 1.00 95.94 182 GLU A CA 1
ATOM 1384 C C . GLU A 1 182 ? -4.668 4.997 10.135 1.00 95.94 182 GLU A C 1
ATOM 1386 O O . GLU A 1 182 ? -5.299 5.979 10.534 1.00 95.94 182 GLU A O 1
ATOM 1391 N N . LEU A 1 183 ? -4.962 3.760 10.543 1.00 98.06 183 LEU A N 1
ATOM 1392 C CA . LEU A 1 183 ? -5.908 3.483 11.624 1.00 98.06 183 LEU A CA 1
ATOM 1393 C C . LEU A 1 183 ? -5.139 3.173 12.909 1.00 98.06 183 LEU A C 1
ATOM 1395 O O . LEU A 1 183 ? -4.454 2.152 13.009 1.00 98.06 183 LEU A O 1
ATOM 1399 N N . VAL A 1 184 ? -5.266 4.050 13.904 1.00 98.31 184 VAL A N 1
ATOM 1400 C CA . VAL A 1 184 ? -4.675 3.855 15.231 1.00 98.31 184 VAL A CA 1
ATOM 1401 C C . VAL A 1 184 ? -5.565 2.900 16.017 1.00 98.31 184 VAL A C 1
ATOM 1403 O O . VAL A 1 184 ? -6.643 3.276 16.481 1.00 98.31 184 VAL A O 1
ATOM 1406 N N . ALA A 1 185 ? -5.131 1.648 16.130 1.00 98.19 185 ALA A N 1
ATOM 1407 C CA . ALA A 1 185 ? -5.928 0.568 16.689 1.00 98.19 185 ALA A CA 1
ATOM 1408 C C . ALA A 1 185 ? -6.052 0.673 18.215 1.00 98.19 185 ALA A C 1
ATOM 1410 O O . ALA A 1 185 ? -5.056 0.753 18.936 1.00 98.19 185 ALA A O 1
ATOM 1411 N N . THR A 1 186 ? -7.287 0.587 18.703 1.00 97.25 186 THR A N 1
ATOM 1412 C CA . THR A 1 186 ? -7.622 0.397 20.121 1.00 97.25 186 THR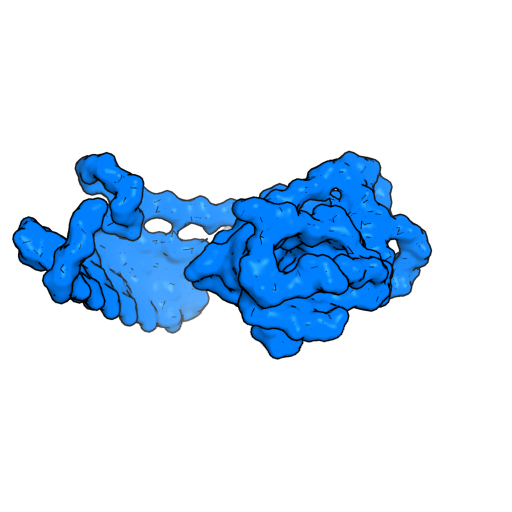 A CA 1
ATOM 1413 C C . THR A 1 186 ? -7.963 -1.059 20.426 1.00 97.25 186 THR A C 1
ATOM 1415 O O . THR A 1 186 ? -7.755 -1.516 21.548 1.00 97.25 186 THR A O 1
ATOM 1418 N N . GLN A 1 187 ? -8.437 -1.803 19.424 1.00 96.62 187 GLN A N 1
ATOM 1419 C CA . GLN A 1 187 ? -8.745 -3.224 19.522 1.00 96.62 187 GLN A CA 1
ATOM 1420 C C . GLN A 1 187 ? -8.371 -3.937 18.222 1.00 96.62 187 GLN A C 1
ATOM 1422 O O . GLN A 1 187 ? -8.634 -3.438 17.130 1.00 96.62 187 GLN A O 1
ATOM 1427 N N . VAL A 1 188 ? -7.783 -5.126 18.353 1.00 97.88 188 VAL A N 1
ATOM 1428 C CA . VAL A 1 188 ? -7.503 -6.041 17.242 1.00 97.88 188 VAL A CA 1
ATOM 1429 C C . VAL A 1 188 ? -8.015 -7.421 17.635 1.00 97.88 188 VAL A C 1
ATOM 1431 O O . VAL A 1 188 ? -7.739 -7.902 18.735 1.00 97.88 188 VAL A O 1
ATOM 1434 N N . LYS A 1 189 ? -8.772 -8.057 16.744 1.00 97.31 189 LYS A N 1
ATOM 1435 C CA . LYS A 1 189 ? -9.320 -9.400 16.925 1.00 97.31 189 LYS A CA 1
ATOM 1436 C C . LYS A 1 189 ? -9.048 -10.235 15.682 1.00 97.31 189 LYS A C 1
ATOM 1438 O O . LYS A 1 189 ? -9.392 -9.838 14.576 1.00 97.31 189 LYS A O 1
ATOM 1443 N N . LYS A 1 190 ? -8.480 -11.424 15.860 1.00 97.38 190 LYS A N 1
ATOM 1444 C CA . LYS A 1 190 ? -8.292 -12.389 14.771 1.00 97.38 190 LYS A CA 1
ATOM 1445 C C . LYS A 1 190 ? -9.592 -13.144 14.513 1.00 97.38 190 LYS A C 1
ATOM 1447 O O . LYS A 1 190 ? -10.226 -13.623 15.452 1.00 97.38 190 LYS A O 1
ATOM 1452 N N . LEU A 1 191 ? -9.985 -13.240 13.248 1.00 94.00 191 LEU A N 1
ATOM 1453 C CA . LEU A 1 191 ? -11.227 -13.880 12.810 1.00 94.00 191 LEU A CA 1
ATOM 1454 C C . LEU A 1 191 ? -10.994 -15.170 12.014 1.00 94.00 191 LEU A C 1
ATOM 1456 O O . LEU A 1 191 ? -11.924 -15.957 11.859 1.00 94.00 191 LEU A O 1
ATOM 1460 N N . GLY A 1 192 ? -9.780 -15.395 11.510 1.00 95.06 192 GLY A N 1
ATOM 1461 C CA . GLY A 1 192 ? -9.440 -16.575 10.721 1.00 95.06 192 GLY A CA 1
ATOM 1462 C C . GLY A 1 192 ? -8.293 -16.301 9.759 1.00 95.06 192 GLY A C 1
ATOM 1463 O O . GLY A 1 192 ? -7.386 -15.531 10.070 1.00 95.06 192 GLY A O 1
ATOM 1464 N N . THR A 1 193 ? -8.354 -16.921 8.584 1.00 95.31 193 THR A N 1
ATOM 1465 C CA . THR A 1 193 ? -7.332 -16.820 7.537 1.00 95.31 193 THR A CA 1
ATOM 1466 C C . THR A 1 193 ? -7.945 -16.449 6.191 1.00 95.31 193 THR A C 1
ATOM 1468 O O . THR A 1 193 ? -9.084 -16.810 5.902 1.00 95.31 193 THR A O 1
ATOM 1471 N N . GLY A 1 194 ? -7.165 -15.773 5.360 1.00 91.38 194 GLY A N 1
ATOM 1472 C CA . GLY A 1 194 ? -7.475 -15.354 4.002 1.00 91.38 194 GLY A CA 1
ATOM 1473 C C . GLY A 1 194 ? -6.212 -15.389 3.143 1.00 91.38 194 GLY A C 1
ATOM 1474 O O . GLY A 1 194 ? -5.128 -15.719 3.623 1.00 91.38 194 GLY A O 1
ATOM 1475 N N . GLN A 1 195 ? -6.353 -15.070 1.860 1.00 90.25 195 GLN A N 1
ATOM 1476 C CA . GLN A 1 195 ? -5.231 -15.002 0.926 1.00 90.25 195 GLN A CA 1
ATOM 1477 C C . GLN A 1 195 ? -5.104 -13.570 0.405 1.00 90.25 195 GLN A C 1
ATOM 1479 O O . GLN A 1 195 ? -6.010 -13.116 -0.293 1.00 90.25 195 GLN A O 1
ATOM 1484 N N . PRO A 1 196 ? -4.033 -12.837 0.758 1.00 90.12 196 PRO A N 1
ATOM 1485 C CA . PRO A 1 196 ? -3.808 -11.514 0.207 1.00 90.12 196 PRO A CA 1
ATOM 1486 C C . PRO A 1 196 ? -3.410 -11.634 -1.267 1.00 90.12 196 PRO A C 1
ATOM 1488 O O . PRO A 1 196 ? -2.534 -12.420 -1.630 1.00 90.12 196 PRO A O 1
ATOM 1491 N N . THR A 1 197 ? -4.046 -10.834 -2.108 1.00 87.50 197 THR A N 1
ATOM 1492 C CA . THR A 1 197 ? -3.774 -10.711 -3.541 1.00 87.50 197 THR A CA 1
ATOM 1493 C C . THR A 1 197 ? -3.064 -9.394 -3.814 1.00 87.50 197 THR A C 1
ATOM 1495 O O . THR A 1 197 ? -3.409 -8.377 -3.220 1.00 87.50 197 THR A O 1
ATOM 1498 N N . ALA A 1 198 ? -2.057 -9.416 -4.683 1.00 91.12 198 ALA A N 1
ATOM 1499 C CA . ALA A 1 198 ? -1.383 -8.203 -5.127 1.00 91.12 198 ALA A CA 1
ATOM 1500 C C . ALA A 1 198 ? -2.000 -7.721 -6.442 1.00 91.12 198 ALA A C 1
ATOM 1502 O O . ALA A 1 198 ? -2.097 -8.508 -7.386 1.00 91.12 198 ALA A O 1
ATOM 1503 N N . ASP A 1 199 ? -2.340 -6.438 -6.519 1.00 84.81 199 ASP A N 1
ATOM 1504 C CA . ASP A 1 199 ? -2.857 -5.828 -7.746 1.00 84.81 199 ASP A CA 1
ATOM 1505 C C . ASP A 1 199 ? -1.740 -5.200 -8.581 1.00 84.81 199 ASP A C 1
ATOM 1507 O O . ASP A 1 199 ? -0.715 -4.752 -8.062 1.00 84.81 199 ASP A O 1
ATOM 1511 N N . VAL A 1 200 ? -1.930 -5.139 -9.900 1.00 89.94 200 VAL A N 1
ATOM 1512 C CA . VAL A 1 200 ? -1.000 -4.413 -10.771 1.00 89.94 200 VAL A CA 1
ATOM 1513 C C . VAL A 1 200 ? -1.082 -2.913 -10.486 1.00 89.94 200 VAL A C 1
ATOM 1515 O O . VAL A 1 200 ? -2.156 -2.309 -10.528 1.00 89.94 200 VAL A O 1
ATOM 1518 N N . LEU A 1 201 ? 0.059 -2.283 -10.215 1.00 88.19 201 LEU A N 1
ATOM 1519 C CA . LEU A 1 201 ? 0.112 -0.839 -10.017 1.00 88.19 201 LEU A CA 1
ATOM 1520 C C . LEU A 1 201 ? 0.154 -0.126 -11.371 1.00 88.19 201 LEU A C 1
ATOM 1522 O O . LEU A 1 201 ? 1.192 -0.075 -12.025 1.00 88.19 201 LEU A O 1
ATOM 1526 N N . MET A 1 202 ? -0.976 0.454 -11.772 1.00 82.00 202 MET A N 1
ATOM 1527 C CA . MET A 1 202 ? -1.103 1.166 -13.053 1.00 82.00 202 MET A CA 1
ATOM 1528 C C . MET A 1 202 ? -0.713 2.648 -12.968 1.00 82.00 202 MET A C 1
ATOM 1530 O O . MET A 1 202 ? -0.367 3.260 -13.973 1.00 82.00 202 MET A O 1
ATOM 1534 N N . SER A 1 203 ? -0.799 3.257 -11.782 1.00 83.19 203 SER A N 1
ATOM 1535 C CA . SER A 1 203 ? -0.424 4.657 -11.559 1.00 83.19 203 SER A CA 1
ATOM 1536 C C . SER A 1 203 ? -0.151 4.936 -10.082 1.00 83.19 203 SER A C 1
ATOM 1538 O O . SER A 1 203 ? -0.638 4.224 -9.205 1.00 83.19 203 SER A O 1
ATOM 1540 N N . LEU A 1 204 ? 0.611 5.992 -9.799 1.00 83.31 204 LEU A N 1
ATOM 1541 C CA . LEU A 1 204 ? 0.877 6.444 -8.434 1.00 83.31 204 LEU A CA 1
ATOM 1542 C C . LEU A 1 204 ? -0.272 7.330 -7.939 1.00 83.31 204 LEU A C 1
ATOM 1544 O O . LEU A 1 204 ? -0.445 8.456 -8.407 1.00 83.31 204 LEU A O 1
ATOM 1548 N N . SER A 1 205 ? -1.046 6.827 -6.979 1.00 82.25 205 SER A N 1
ATOM 1549 C CA . SER A 1 205 ? -2.199 7.523 -6.402 1.00 82.25 205 SER A CA 1
ATOM 1550 C C . SER A 1 205 ? -2.246 7.370 -4.887 1.00 82.25 205 SER A C 1
ATOM 1552 O O . SER A 1 205 ? -1.881 6.331 -4.335 1.00 82.25 205 SER A O 1
ATOM 1554 N N . LYS A 1 206 ? -2.795 8.387 -4.215 1.00 77.44 206 LYS A N 1
ATOM 1555 C CA . LYS A 1 206 ? -3.075 8.337 -2.777 1.00 77.44 206 LYS A CA 1
ATOM 1556 C C . LYS A 1 206 ? -4.088 7.256 -2.403 1.00 77.44 206 LYS A C 1
ATOM 1558 O O . LYS A 1 206 ? -4.004 6.717 -1.311 1.00 77.44 206 LYS A O 1
ATOM 1563 N N . THR A 1 207 ? -5.009 6.923 -3.303 1.00 76.50 207 THR A N 1
ATOM 1564 C CA . THR A 1 207 ? -6.044 5.898 -3.078 1.00 76.50 207 THR A CA 1
ATOM 1565 C C . THR A 1 207 ? -5.496 4.473 -3.084 1.00 76.50 207 THR A C 1
ATOM 1567 O O . THR A 1 207 ? -6.186 3.560 -2.654 1.00 76.50 207 THR A O 1
ATOM 1570 N N . THR A 1 208 ? -4.271 4.271 -3.574 1.00 82.06 208 THR A N 1
ATOM 1571 C CA . THR A 1 208 ? -3.612 2.957 -3.623 1.00 82.06 208 THR A CA 1
ATOM 1572 C C . THR A 1 208 ? -2.613 2.780 -2.473 1.00 82.06 208 THR A C 1
ATOM 1574 O O . THR A 1 208 ? -2.088 1.688 -2.264 1.00 82.06 208 THR A O 1
ATOM 1577 N N . LEU A 1 209 ? -2.351 3.835 -1.694 1.00 90.44 209 LEU A N 1
ATOM 1578 C CA . LEU A 1 209 ? -1.462 3.773 -0.535 1.00 90.44 209 LEU A CA 1
ATOM 1579 C C . LEU A 1 209 ? -1.965 2.742 0.484 1.00 90.44 209 LEU A C 1
ATOM 1581 O O . LEU A 1 209 ? -3.158 2.632 0.735 1.00 90.44 209 LEU A O 1
ATOM 1585 N N . GLY A 1 210 ? -1.042 1.975 1.058 1.00 95.56 210 GLY A N 1
ATOM 1586 C CA . GLY A 1 210 ? -1.325 0.866 1.968 1.00 95.56 210 GLY A CA 1
ATOM 1587 C C . GLY A 1 210 ? -1.684 -0.457 1.282 1.00 95.56 210 GLY A C 1
ATOM 1588 O O . GLY A 1 210 ? -1.721 -1.482 1.962 1.00 95.56 210 GLY A O 1
ATOM 1589 N N . SER A 1 211 ? -1.912 -0.464 -0.035 1.00 94.56 211 SER A N 1
ATOM 1590 C CA . SER A 1 211 ? -2.301 -1.664 -0.793 1.00 94.56 211 SER A CA 1
ATOM 1591 C C . SER A 1 211 ? -1.100 -2.536 -1.142 1.00 94.56 211 SER A C 1
ATOM 1593 O O . SER A 1 211 ? -0.004 -2.025 -1.394 1.00 94.56 211 SER A O 1
ATOM 1595 N N . LEU A 1 212 ? -1.314 -3.854 -1.187 1.00 98.12 212 LEU A N 1
ATOM 1596 C CA . LEU A 1 212 ? -0.347 -4.789 -1.747 1.00 98.12 212 LEU A CA 1
ATOM 1597 C C . LEU A 1 212 ? -0.424 -4.723 -3.271 1.00 98.12 212 LEU A C 1
ATOM 1599 O O . LEU A 1 212 ? -1.450 -5.036 -3.867 1.00 98.12 212 LEU A O 1
ATOM 1603 N N . VAL A 1 213 ? 0.674 -4.328 -3.899 1.00 97.62 213 VAL A N 1
ATOM 1604 C CA . VAL A 1 213 ? 0.741 -4.134 -5.346 1.00 97.62 213 VAL A CA 1
ATOM 1605 C C . VAL A 1 213 ? 1.966 -4.806 -5.935 1.00 97.62 213 VAL A C 1
ATOM 1607 O O . VAL A 1 213 ? 2.900 -5.153 -5.210 1.00 97.62 213 VAL A O 1
ATOM 1610 N N . TYR A 1 214 ? 1.993 -4.948 -7.256 1.00 98.12 214 TYR A N 1
ATOM 1611 C CA . TYR A 1 214 ? 3.209 -5.275 -7.982 1.00 98.12 214 TYR A CA 1
ATOM 1612 C C . TYR A 1 214 ? 3.423 -4.391 -9.212 1.00 98.12 214 TYR A C 1
ATOM 1614 O O . TYR A 1 214 ? 2.481 -3.884 -9.823 1.00 98.12 214 TYR A O 1
ATOM 1622 N N . VAL A 1 215 ? 4.691 -4.239 -9.584 1.00 97.62 215 VAL A N 1
ATOM 1623 C CA . VAL A 1 215 ? 5.146 -3.610 -10.828 1.00 97.62 215 VAL A CA 1
ATOM 1624 C C . VAL A 1 215 ? 6.112 -4.533 -11.552 1.00 97.62 215 VAL A C 1
ATOM 1626 O O . VAL A 1 215 ? 6.841 -5.301 -10.925 1.00 97.62 215 VAL A O 1
ATOM 1629 N N . GLU A 1 216 ? 6.149 -4.419 -12.872 1.00 98.19 216 GLU A N 1
ATOM 1630 C CA . GLU A 1 216 ? 7.180 -5.013 -13.717 1.00 98.19 216 GLU A CA 1
ATOM 1631 C C . GLU A 1 216 ? 7.896 -3.881 -14.451 1.00 98.19 216 GLU A C 1
ATOM 1633 O O . GLU A 1 216 ? 7.262 -2.930 -14.911 1.00 98.19 216 GLU A O 1
ATOM 1638 N N . GLY A 1 217 ? 9.223 -3.930 -14.510 1.00 97.38 217 GLY A N 1
ATOM 1639 C CA . GLY A 1 217 ? 9.988 -2.833 -15.086 1.00 97.38 217 GLY A CA 1
ATOM 1640 C C . GLY A 1 217 ? 11.491 -3.047 -15.059 1.00 97.38 217 GLY A C 1
ATOM 1641 O O . GLY A 1 217 ? 11.985 -4.105 -14.676 1.00 97.38 217 GLY A O 1
ATOM 1642 N N . THR A 1 218 ? 12.229 -2.022 -15.476 1.00 98.50 218 THR A N 1
ATOM 1643 C CA . THR A 1 218 ? 13.695 -2.040 -15.546 1.00 98.50 218 THR A CA 1
ATOM 1644 C C . THR A 1 218 ? 14.300 -1.197 -14.431 1.00 98.50 218 THR A C 1
ATOM 1646 O O . THR A 1 218 ? 13.878 -0.067 -14.194 1.00 98.50 218 THR A O 1
ATOM 1649 N N . VAL A 1 219 ? 15.326 -1.713 -13.758 1.00 98.62 219 VAL A N 1
ATOM 1650 C CA . VAL A 1 219 ? 16.044 -0.979 -12.709 1.00 98.62 219 VAL A CA 1
ATOM 1651 C C . VAL A 1 219 ? 16.850 0.169 -13.323 1.00 98.62 219 VAL A C 1
ATOM 1653 O O . VAL A 1 219 ? 17.782 -0.062 -14.094 1.00 98.62 219 VAL A O 1
ATOM 1656 N N . LYS A 1 220 ? 16.515 1.414 -12.966 1.00 97.75 220 LYS A N 1
ATOM 1657 C CA . LYS A 1 220 ? 17.198 2.635 -13.436 1.00 97.75 220 LYS A CA 1
ATOM 1658 C C . LYS A 1 220 ? 1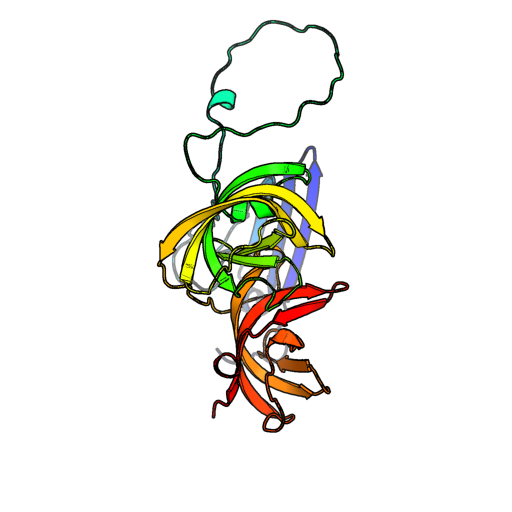8.413 3.004 -12.599 1.00 97.75 220 LYS A C 1
ATOM 1660 O O . LYS A 1 220 ? 19.440 3.418 -13.133 1.00 97.75 220 LYS A O 1
ATOM 1665 N N . SER A 1 221 ? 18.276 2.893 -11.288 1.00 97.62 221 SER A N 1
ATOM 1666 C CA . SER A 1 221 ? 19.311 3.242 -10.323 1.00 97.62 221 SER A CA 1
ATOM 1667 C C . SER A 1 221 ? 19.193 2.357 -9.094 1.00 97.62 221 SER A C 1
ATOM 1669 O O . SER A 1 221 ? 18.129 1.806 -8.812 1.00 97.62 221 SER A O 1
ATOM 1671 N N . LYS A 1 222 ? 20.300 2.222 -8.367 1.00 97.44 222 LYS A N 1
ATOM 1672 C CA . LYS A 1 222 ? 20.426 1.351 -7.205 1.00 97.44 222 LYS A CA 1
ATOM 1673 C C . LYS A 1 222 ? 21.214 2.062 -6.107 1.00 97.44 222 LYS A C 1
ATOM 1675 O O . LYS A 1 222 ? 22.338 2.502 -6.351 1.00 97.44 222 LYS A O 1
ATOM 1680 N N . GLY A 1 223 ? 20.634 2.127 -4.916 1.00 96.06 223 GLY A N 1
ATOM 1681 C CA . GLY A 1 223 ? 21.285 2.497 -3.666 1.00 96.06 223 GLY A CA 1
ATOM 1682 C C . GLY A 1 223 ? 21.640 1.277 -2.807 1.00 96.06 223 GLY A C 1
ATOM 1683 O O . GLY A 1 223 ? 21.608 0.127 -3.245 1.00 96.06 223 GLY A O 1
ATOM 1684 N N . ASN A 1 224 ? 21.989 1.529 -1.543 1.00 94.38 224 ASN A N 1
ATOM 1685 C CA . ASN A 1 224 ? 22.322 0.459 -0.591 1.00 94.38 224 ASN A CA 1
ATOM 1686 C C . ASN A 1 224 ? 21.078 -0.281 -0.082 1.00 94.38 224 ASN A C 1
ATOM 1688 O O . ASN A 1 224 ? 21.135 -1.484 0.159 1.00 94.38 224 ASN A O 1
ATOM 1692 N N . PHE A 1 225 ? 19.973 0.448 0.091 1.00 96.38 225 PHE A N 1
ATOM 1693 C CA . PHE A 1 225 ? 18.718 -0.055 0.659 1.00 96.38 225 PHE A CA 1
ATOM 1694 C C . PHE A 1 225 ? 17.518 0.267 -0.232 1.00 96.38 225 PHE A C 1
ATOM 1696 O O . PHE A 1 225 ? 16.378 0.188 0.209 1.00 96.38 225 PHE A O 1
ATOM 1703 N N . ASP A 1 226 ? 17.771 0.654 -1.476 1.00 98.00 226 ASP A N 1
ATOM 1704 C CA . ASP A 1 226 ? 16.740 1.039 -2.423 1.00 98.00 226 ASP A CA 1
ATOM 1705 C C . ASP A 1 226 ? 17.209 0.834 -3.862 1.00 98.00 226 ASP A C 1
ATOM 1707 O O . ASP A 1 226 ? 18.397 0.644 -4.141 1.00 98.00 226 ASP A O 1
ATOM 1711 N N . PHE A 1 227 ? 16.253 0.845 -4.777 1.00 98.56 227 PHE A N 1
ATOM 1712 C CA . PHE A 1 227 ? 16.480 0.973 -6.210 1.00 98.56 227 PHE A CA 1
ATOM 1713 C C . PHE A 1 227 ? 15.231 1.561 -6.871 1.00 98.56 227 PHE A C 1
ATOM 1715 O O . PHE A 1 227 ? 14.139 1.492 -6.314 1.00 98.56 227 PHE A O 1
ATOM 1722 N N . ILE A 1 228 ? 15.374 2.151 -8.055 1.00 98.62 228 ILE A N 1
ATOM 1723 C CA . ILE A 1 228 ? 14.250 2.724 -8.809 1.00 98.62 228 ILE A CA 1
ATOM 1724 C C . ILE A 1 228 ? 13.882 1.782 -9.950 1.00 98.62 228 ILE A C 1
ATOM 1726 O O . ILE A 1 228 ? 14.744 1.431 -10.759 1.00 98.62 228 ILE A O 1
ATOM 1730 N N . VAL A 1 229 ? 12.603 1.418 -10.040 1.00 98.56 229 VAL A N 1
ATOM 1731 C CA . VAL A 1 229 ? 12.036 0.635 -11.145 1.00 98.56 229 VAL A CA 1
ATOM 1732 C C . VAL A 1 229 ? 11.314 1.571 -12.101 1.00 98.56 229 VAL A C 1
ATOM 1734 O O . VAL A 1 229 ? 10.478 2.367 -11.682 1.00 98.56 229 VAL A O 1
ATOM 1737 N N . ASP A 1 230 ? 11.635 1.465 -13.385 1.00 97.38 230 ASP A N 1
ATOM 1738 C CA . ASP A 1 230 ? 10.925 2.123 -14.475 1.00 97.38 230 ASP A CA 1
ATOM 1739 C C . ASP A 1 230 ? 9.973 1.150 -15.159 1.00 97.38 230 ASP A C 1
ATOM 1741 O O . ASP A 1 230 ? 10.424 0.183 -15.777 1.00 97.38 230 ASP A O 1
ATOM 1745 N N . THR A 1 231 ? 8.671 1.409 -15.061 1.00 88.50 231 THR A N 1
ATOM 1746 C CA . THR A 1 231 ? 7.633 0.592 -15.709 1.00 88.50 231 THR A CA 1
ATOM 1747 C C . THR A 1 231 ? 7.426 0.975 -17.176 1.00 88.50 231 THR A C 1
ATOM 1749 O O . THR A 1 231 ? 6.778 0.246 -17.919 1.00 88.50 231 THR A O 1
ATOM 1752 N N . GLY A 1 232 ? 7.985 2.114 -17.604 1.00 89.31 232 GLY A N 1
ATOM 1753 C CA . GLY A 1 232 ? 7.734 2.744 -18.902 1.00 89.31 232 GLY A CA 1
ATOM 1754 C C . GLY A 1 232 ? 6.705 3.875 -18.819 1.00 89.31 232 GLY A C 1
ATOM 1755 O O . GLY A 1 232 ? 6.866 4.884 -19.504 1.00 89.31 232 GLY A O 1
ATOM 1756 N N . ASP A 1 233 ? 5.720 3.753 -17.926 1.00 84.88 233 ASP A N 1
ATOM 1757 C CA . ASP A 1 233 ? 4.695 4.780 -17.685 1.00 84.88 233 ASP A CA 1
ATOM 1758 C C . ASP A 1 233 ? 5.059 5.698 -16.513 1.00 84.88 233 ASP A C 1
ATOM 1760 O O . ASP A 1 233 ? 4.825 6.908 -16.541 1.00 84.88 233 ASP A O 1
ATOM 1764 N N . PHE A 1 234 ? 5.654 5.126 -15.467 1.00 91.38 234 PHE A N 1
ATOM 1765 C CA . PHE A 1 234 ? 6.136 5.852 -14.303 1.00 91.38 234 PHE A CA 1
ATOM 1766 C C . PHE A 1 234 ? 7.380 5.175 -13.726 1.00 91.38 234 PHE A C 1
ATOM 1768 O O . PHE A 1 234 ? 7.711 4.029 -14.029 1.00 91.38 234 PHE A O 1
ATOM 1775 N N . SER A 1 235 ? 8.091 5.900 -12.868 1.00 94.12 235 SER A N 1
ATOM 1776 C CA . SER A 1 235 ? 9.182 5.338 -12.080 1.00 94.12 235 SER A CA 1
ATOM 1777 C C . SER A 1 235 ? 8.796 5.356 -10.606 1.00 94.12 235 SER A C 1
ATOM 1779 O O . SER A 1 235 ? 8.214 6.329 -10.128 1.00 94.12 235 SER A O 1
ATOM 1781 N N . VAL A 1 236 ? 9.105 4.277 -9.893 1.00 97.56 236 VAL A N 1
ATOM 1782 C CA . VAL A 1 236 ? 8.785 4.125 -8.472 1.00 97.56 236 VAL A CA 1
ATOM 1783 C C . VAL A 1 236 ? 10.001 3.607 -7.718 1.00 97.56 236 VAL A C 1
ATOM 1785 O O . VAL A 1 236 ? 10.739 2.743 -8.202 1.00 97.56 236 VAL A O 1
ATOM 1788 N N . LYS A 1 237 ? 10.234 4.168 -6.532 1.00 98.62 237 LYS A N 1
ATOM 1789 C CA . LYS A 1 237 ? 11.291 3.715 -5.636 1.00 98.62 237 LYS A CA 1
ATOM 1790 C C . LYS A 1 237 ? 10.858 2.411 -4.976 1.00 98.62 237 LYS A C 1
ATOM 1792 O O . LYS A 1 237 ? 9.739 2.293 -4.493 1.00 98.62 237 LYS A O 1
ATOM 1797 N N . VAL A 1 238 ? 11.749 1.439 -4.919 1.00 98.75 238 VAL A N 1
ATOM 1798 C CA . VAL A 1 238 ? 11.600 0.240 -4.099 1.00 98.75 238 VAL A CA 1
ATOM 1799 C C . VAL A 1 238 ? 12.516 0.423 -2.905 1.00 98.75 238 VAL A C 1
ATOM 1801 O O . VAL A 1 238 ? 13.727 0.527 -3.085 1.00 98.75 238 VAL A O 1
ATOM 1804 N N . TYR A 1 239 ? 11.949 0.502 -1.704 1.00 98.44 239 TYR A N 1
ATOM 1805 C CA . TYR A 1 239 ? 12.707 0.712 -0.473 1.00 98.44 239 TYR A CA 1
ATOM 1806 C C . TYR A 1 239 ? 12.704 -0.552 0.386 1.00 98.44 239 TYR A C 1
ATOM 1808 O O . TYR A 1 239 ? 11.665 -1.158 0.640 1.00 98.44 239 TYR A O 1
ATOM 1816 N N . LEU A 1 240 ? 13.888 -0.954 0.841 1.00 97.81 240 LEU A N 1
ATOM 1817 C CA . LEU A 1 240 ? 14.101 -2.162 1.626 1.00 97.81 240 LEU A CA 1
ATOM 1818 C C . LEU A 1 240 ? 14.118 -1.813 3.110 1.00 97.81 240 LEU A C 1
ATOM 1820 O O . LEU A 1 240 ? 15.121 -1.338 3.654 1.00 97.81 240 LEU A O 1
ATOM 1824 N N . THR A 1 241 ? 13.015 -2.089 3.802 1.00 95.38 241 THR A N 1
ATOM 1825 C CA . THR A 1 241 ? 12.969 -1.907 5.252 1.00 95.38 241 THR A CA 1
ATOM 1826 C C . THR A 1 241 ? 13.932 -2.877 5.934 1.00 95.38 241 THR A C 1
ATOM 1828 O O . THR A 1 241 ? 13.940 -4.074 5.644 1.00 95.38 241 THR A O 1
ATOM 1831 N N . LYS A 1 242 ? 14.706 -2.385 6.910 1.00 88.88 242 LYS A N 1
ATOM 1832 C CA . LYS A 1 242 ? 15.703 -3.175 7.657 1.00 88.88 242 LYS A CA 1
ATOM 1833 C C . LYS A 1 242 ? 15.152 -4.489 8.238 1.00 88.88 242 LYS A C 1
ATOM 1835 O O . LYS A 1 242 ? 15.894 -5.459 8.324 1.00 88.88 242 LYS A O 1
ATOM 1840 N N . GLY A 1 243 ? 13.872 -4.532 8.623 1.00 84.25 243 GLY A N 1
ATOM 1841 C CA . GLY A 1 243 ? 13.221 -5.724 9.183 1.00 84.25 243 GLY A CA 1
ATOM 1842 C C . GLY A 1 243 ? 13.062 -6.899 8.208 1.00 84.25 243 GLY A C 1
ATOM 1843 O O . GLY A 1 243 ? 12.859 -8.023 8.653 1.00 84.25 243 GLY A O 1
ATOM 1844 N N . THR A 1 244 ? 13.190 -6.664 6.900 1.00 93.69 244 THR A N 1
ATOM 1845 C CA . THR A 1 244 ? 12.936 -7.671 5.852 1.00 93.69 244 THR A CA 1
ATOM 1846 C C . THR A 1 244 ? 14.154 -8.538 5.528 1.00 93.69 244 THR A C 1
ATOM 1848 O O . THR A 1 244 ? 14.004 -9.627 4.982 1.00 93.69 244 THR A O 1
ATOM 1851 N N . ASN A 1 245 ? 15.366 -8.073 5.865 1.00 94.56 245 ASN A N 1
ATOM 1852 C CA . ASN A 1 245 ? 16.645 -8.718 5.527 1.00 94.56 245 ASN A CA 1
ATOM 1853 C C . ASN A 1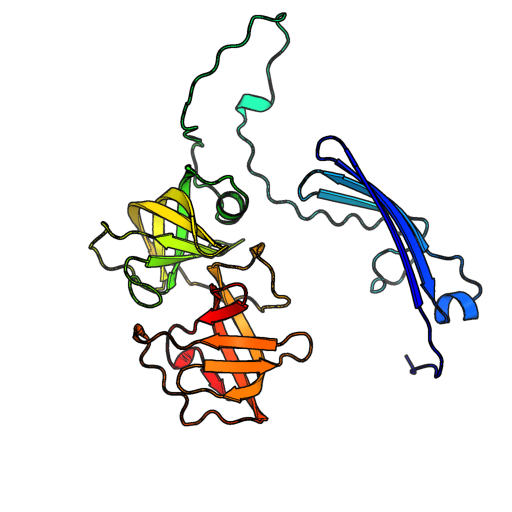 245 ? 16.819 -9.051 4.029 1.00 94.56 245 ASN A C 1
ATOM 1855 O O . ASN A 1 245 ? 17.547 -9.980 3.681 1.00 94.56 245 ASN A O 1
ATOM 1859 N N . ILE A 1 246 ? 16.162 -8.299 3.142 1.00 97.69 246 ILE A N 1
ATOM 1860 C CA . ILE A 1 246 ? 16.234 -8.514 1.695 1.00 97.69 246 ILE A CA 1
ATOM 1861 C C . ILE A 1 246 ? 17.637 -8.206 1.175 1.00 97.69 246 ILE A C 1
ATOM 1863 O O . ILE A 1 246 ? 18.231 -7.174 1.496 1.00 97.69 246 ILE A O 1
ATOM 1867 N N . ASN A 1 247 ? 18.149 -9.093 0.324 1.00 96.31 247 ASN A N 1
ATOM 1868 C CA . ASN A 1 247 ? 19.433 -8.942 -0.332 1.00 96.31 247 ASN A CA 1
ATOM 1869 C C . ASN A 1 247 ? 19.220 -8.576 -1.805 1.00 96.31 247 ASN A C 1
ATOM 1871 O O . ASN A 1 247 ? 18.635 -9.332 -2.575 1.00 96.31 247 ASN A O 1
ATOM 1875 N N . ILE A 1 248 ? 19.740 -7.415 -2.204 1.00 96.62 248 ILE A N 1
ATOM 1876 C CA . ILE A 1 248 ? 19.689 -6.938 -3.592 1.00 96.62 248 ILE A CA 1
ATOM 1877 C C . ILE A 1 248 ? 21.043 -7.013 -4.301 1.00 96.62 248 ILE A C 1
ATOM 1879 O O . ILE A 1 248 ? 21.224 -6.360 -5.319 1.00 96.62 248 ILE A O 1
ATOM 1883 N N . SER A 1 249 ? 22.037 -7.744 -3.798 1.00 95.81 249 SER A N 1
ATOM 1884 C CA . SER A 1 249 ? 23.381 -7.812 -4.411 1.00 95.81 249 SER A CA 1
ATOM 1885 C C . SER A 1 249 ? 23.378 -8.293 -5.870 1.00 95.81 249 SER A C 1
ATOM 1887 O O . SER A 1 249 ? 24.244 -7.894 -6.641 1.00 95.81 24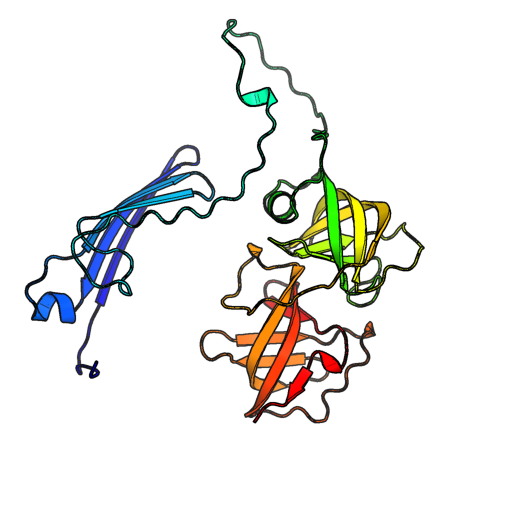9 SER A O 1
ATOM 1889 N N . ASN A 1 250 ? 22.378 -9.083 -6.260 1.00 93.56 250 ASN A N 1
ATOM 1890 C CA . ASN A 1 250 ? 22.144 -9.565 -7.622 1.00 93.56 250 ASN A CA 1
ATOM 1891 C C . ASN A 1 250 ? 21.377 -8.575 -8.523 1.00 93.56 250 ASN A C 1
ATOM 1893 O O . ASN A 1 250 ? 21.257 -8.816 -9.720 1.00 93.56 250 ASN A O 1
ATOM 1897 N N . ILE A 1 251 ? 20.861 -7.471 -7.977 1.00 96.31 251 ILE A N 1
ATOM 1898 C CA . ILE A 1 251 ? 20.162 -6.432 -8.740 1.00 96.31 251 ILE A CA 1
ATOM 1899 C C . ILE A 1 251 ? 21.159 -5.378 -9.214 1.00 96.31 251 ILE A C 1
ATOM 1901 O O . ILE A 1 251 ? 21.889 -4.802 -8.402 1.00 96.31 251 ILE A O 1
ATOM 1905 N N . SER A 1 252 ? 21.136 -5.071 -10.509 1.00 96.56 252 SER A N 1
ATOM 1906 C CA . SER A 1 252 ? 21.967 -4.039 -11.141 1.00 96.56 252 SER A CA 1
ATOM 1907 C C . SER A 1 252 ? 21.148 -3.155 -12.086 1.00 96.56 252 SER A C 1
ATOM 1909 O O . SER A 1 252 ? 20.045 -3.526 -12.491 1.00 96.56 252 SER A O 1
ATOM 1911 N N . ASN A 1 253 ? 21.671 -1.982 -12.449 1.00 97.69 253 ASN A N 1
ATOM 1912 C CA . ASN A 1 253 ? 21.014 -1.123 -13.437 1.00 97.69 253 ASN A CA 1
ATOM 1913 C C . ASN A 1 253 ? 20.819 -1.886 -14.758 1.00 97.69 253 ASN A C 1
ATOM 1915 O O . ASN A 1 253 ? 21.731 -2.566 -15.222 1.00 97.69 253 ASN A O 1
ATOM 1919 N N . GLY A 1 254 ? 19.635 -1.771 -15.356 1.00 97.50 254 GLY A N 1
ATOM 1920 C CA . GLY A 1 254 ? 19.240 -2.519 -16.552 1.00 97.50 254 GLY A CA 1
ATOM 1921 C C . GLY A 1 254 ? 18.632 -3.897 -16.274 1.00 97.50 254 GLY A C 1
ATOM 1922 O O . GLY A 1 254 ? 18.104 -4.509 -17.197 1.00 97.50 254 GLY A O 1
ATOM 1923 N N . THR A 1 255 ? 18.647 -4.380 -15.026 1.00 97.81 255 THR A N 1
ATOM 1924 C CA . THR A 1 255 ? 17.957 -5.629 -14.659 1.00 97.81 255 THR A CA 1
ATOM 1925 C C . THR A 1 255 ? 16.451 -5.426 -14.782 1.00 97.81 255 THR A C 1
ATOM 1927 O O . THR A 1 255 ? 15.924 -4.453 -14.239 1.00 97.81 255 THR A O 1
ATOM 1930 N N . LYS A 1 256 ? 15.747 -6.334 -15.461 1.00 98.38 256 LYS A N 1
ATOM 1931 C CA . LYS A 1 256 ? 14.286 -6.359 -15.411 1.00 98.38 256 LYS A CA 1
ATOM 1932 C C . LYS A 1 256 ? 13.826 -7.114 -14.175 1.00 98.38 256 LYS A C 1
ATOM 1934 O O . LYS A 1 256 ? 14.352 -8.178 -13.844 1.00 98.38 256 LYS A O 1
ATOM 1939 N N . VAL A 1 257 ? 12.843 -6.557 -13.490 1.00 98.56 257 VAL A N 1
ATOM 1940 C CA . VAL A 1 257 ? 12.325 -7.100 -12.240 1.00 98.56 257 VAL A CA 1
ATOM 1941 C C . VAL A 1 257 ? 10.809 -7.040 -12.210 1.00 98.56 257 VAL A C 1
ATOM 1943 O O . VAL A 1 257 ? 10.203 -6.105 -12.731 1.00 98.56 257 VAL A O 1
ATOM 1946 N N . LYS A 1 258 ? 10.215 -8.018 -11.531 1.00 98.62 258 LYS A N 1
ATOM 1947 C CA . LYS A 1 258 ? 8.885 -7.936 -10.946 1.00 98.62 258 LYS A CA 1
ATOM 1948 C C . LYS A 1 258 ? 9.044 -7.689 -9.453 1.00 98.62 258 LYS A C 1
ATOM 1950 O O . LYS A 1 258 ? 9.692 -8.478 -8.767 1.00 98.62 258 LYS A O 1
ATOM 1955 N N . VAL A 1 259 ? 8.467 -6.601 -8.958 1.00 98.81 259 VAL A N 1
ATOM 1956 C CA . VAL A 1 259 ? 8.523 -6.231 -7.542 1.00 98.81 259 VAL A CA 1
ATOM 1957 C C . VAL A 1 259 ? 7.117 -6.185 -6.985 1.00 98.81 259 VAL A C 1
ATOM 1959 O O . VAL A 1 259 ? 6.280 -5.460 -7.510 1.00 98.81 259 VAL A O 1
ATOM 1962 N N . THR A 1 260 ? 6.882 -6.936 -5.916 1.00 98.81 260 THR A N 1
ATOM 1963 C CA . THR A 1 260 ? 5.651 -6.932 -5.122 1.00 98.81 260 THR A CA 1
ATOM 1964 C C . THR A 1 260 ? 5.914 -6.222 -3.795 1.00 98.81 260 THR A C 1
ATOM 1966 O O . THR A 1 260 ? 7.020 -6.267 -3.266 1.00 98.81 260 THR A O 1
ATOM 1969 N N . GLY A 1 261 ? 4.931 -5.532 -3.234 1.00 98.69 261 GLY A N 1
ATOM 1970 C CA . GLY A 1 261 ? 5.090 -4.896 -1.931 1.00 98.69 261 GLY A CA 1
ATOM 1971 C C . GLY A 1 261 ? 3.964 -3.939 -1.594 1.00 98.69 261 GLY A C 1
ATOM 1972 O O . GLY A 1 261 ? 3.022 -3.765 -2.362 1.00 98.69 261 GLY A O 1
ATOM 1973 N N . ILE A 1 262 ? 4.060 -3.318 -0.424 1.00 98.56 262 ILE A N 1
ATOM 1974 C CA . ILE A 1 262 ? 3.084 -2.319 0.008 1.00 98.56 262 ILE A CA 1
ATOM 1975 C C . ILE A 1 262 ? 3.427 -0.974 -0.623 1.00 98.56 262 ILE A C 1
ATOM 1977 O O . ILE A 1 262 ? 4.547 -0.494 -0.451 1.00 98.56 262 ILE A O 1
ATOM 1981 N N . LEU A 1 263 ? 2.476 -0.348 -1.320 1.00 98.06 263 LEU A N 1
ATOM 1982 C CA . LEU A 1 263 ? 2.659 1.026 -1.780 1.00 98.06 263 LEU A CA 1
ATOM 1983 C C . LEU A 1 263 ? 2.557 1.987 -0.590 1.00 98.06 263 LEU A C 1
ATOM 1985 O O . LEU A 1 263 ? 1.558 2.013 0.122 1.00 98.06 263 LEU A O 1
ATOM 1989 N N . SER A 1 264 ? 3.580 2.802 -0.393 1.00 97.12 264 SER A N 1
ATOM 1990 C CA . SER A 1 264 ? 3.718 3.748 0.709 1.00 97.12 264 SER A CA 1
ATOM 1991 C C . SER A 1 264 ? 4.099 5.132 0.183 1.00 97.12 264 SER A C 1
ATOM 1993 O O . SER A 1 264 ? 4.471 5.302 -0.982 1.00 97.12 264 SER A O 1
ATOM 1995 N N . LEU A 1 265 ? 3.984 6.133 1.051 1.00 94.50 265 LEU A N 1
ATOM 1996 C CA . LEU A 1 265 ? 4.416 7.501 0.817 1.00 94.50 265 LEU A CA 1
ATOM 1997 C C . LEU A 1 265 ? 5.345 7.917 1.957 1.00 94.50 265 LEU A C 1
ATOM 1999 O O . LEU A 1 265 ? 4.938 7.963 3.117 1.00 94.50 265 LEU A O 1
ATOM 2003 N N . TYR A 1 266 ? 6.583 8.271 1.625 1.00 91.25 266 TYR A N 1
ATOM 2004 C CA . TYR A 1 266 ? 7.559 8.746 2.599 1.00 91.25 266 TYR A CA 1
ATOM 2005 C C . TYR A 1 266 ? 8.191 10.046 2.120 1.00 91.25 266 TYR A C 1
ATOM 2007 O O . TYR A 1 266 ? 8.725 10.126 1.016 1.00 91.25 266 TYR A O 1
ATOM 2015 N N . ASN A 1 267 ? 8.102 11.097 2.941 1.00 89.38 267 ASN A N 1
ATOM 2016 C CA . ASN A 1 267 ? 8.580 12.445 2.609 1.00 89.38 267 ASN A CA 1
ATOM 2017 C C . ASN A 1 267 ? 8.098 12.962 1.234 1.00 89.38 267 ASN A C 1
ATOM 2019 O O . ASN A 1 26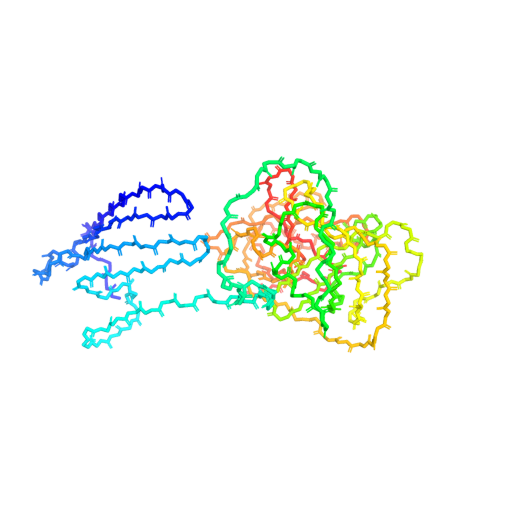7 ? 8.815 13.686 0.548 1.00 89.38 267 ASN A O 1
ATOM 2023 N N . GLY A 1 268 ? 6.871 12.602 0.842 1.00 89.56 268 GLY A N 1
ATOM 2024 C CA . GLY A 1 268 ? 6.264 13.014 -0.428 1.00 89.56 268 GLY A CA 1
ATOM 2025 C C . GLY A 1 268 ? 6.666 12.177 -1.646 1.00 89.56 268 GLY A C 1
ATOM 2026 O O . GLY A 1 268 ? 6.215 12.478 -2.748 1.00 89.56 268 GLY A O 1
ATOM 2027 N N . GLU A 1 269 ? 7.466 11.126 -1.466 1.00 93.94 269 GLU A N 1
ATOM 2028 C CA . GLU A 1 269 ? 7.865 10.198 -2.522 1.00 93.94 269 GLU A CA 1
ATOM 2029 C C . GLU A 1 269 ? 7.127 8.863 -2.373 1.00 93.94 269 GLU A C 1
ATOM 2031 O O . GLU A 1 269 ? 7.043 8.312 -1.274 1.00 93.94 269 GLU A O 1
ATOM 2036 N N . TYR A 1 270 ? 6.585 8.349 -3.479 1.00 95.75 270 TYR A N 1
ATOM 2037 C CA . TYR A 1 270 ? 5.971 7.025 -3.505 1.00 95.75 270 TYR A CA 1
ATOM 2038 C C . TYR A 1 270 ? 7.040 5.939 -3.493 1.00 95.75 270 TYR A C 1
ATOM 2040 O O . TYR A 1 270 ? 8.004 5.989 -4.263 1.00 95.75 270 TYR A O 1
ATOM 2048 N N . GLU A 1 271 ? 6.828 4.927 -2.665 1.00 98.06 271 GLU A N 1
ATOM 2049 C CA . GLU A 1 271 ? 7.730 3.793 -2.554 1.00 98.06 271 GLU A CA 1
ATOM 2050 C C . GLU A 1 271 ? 6.972 2.477 -2.417 1.00 98.06 271 GLU A C 1
ATOM 2052 O O . GLU A 1 271 ? 5.950 2.403 -1.744 1.00 98.06 271 GLU A O 1
ATOM 2057 N N . ILE A 1 272 ? 7.474 1.428 -3.060 1.00 98.75 272 ILE A N 1
ATOM 2058 C CA . ILE A 1 272 ? 7.027 0.058 -2.822 1.00 98.75 272 ILE A CA 1
ATOM 2059 C C . ILE A 1 272 ? 7.919 -0.527 -1.734 1.00 98.75 272 ILE A C 1
ATOM 2061 O O . ILE A 1 272 ? 9.146 -0.421 -1.810 1.00 98.75 272 ILE A O 1
ATOM 2065 N N . LEU A 1 273 ? 7.292 -1.145 -0.736 1.00 98.56 273 LEU A N 1
ATOM 2066 C CA . LEU A 1 273 ? 7.933 -1.807 0.395 1.00 98.56 273 LEU A CA 1
ATOM 2067 C C . LEU A 1 273 ? 7.771 -3.331 0.258 1.00 98.56 273 LEU A C 1
ATOM 2069 O O . LEU A 1 273 ? 6.728 -3.868 0.653 1.00 98.56 273 LEU A O 1
ATOM 2073 N N . PRO A 1 274 ? 8.756 -4.046 -0.316 1.00 98.62 274 PRO A N 1
ATOM 2074 C CA . PRO A 1 274 ? 8.742 -5.502 -0.364 1.00 98.62 274 PRO A CA 1
ATOM 2075 C C . PRO A 1 274 ? 8.794 -6.089 1.047 1.00 98.62 274 PRO A C 1
ATOM 2077 O O . PRO A 1 274 ? 9.422 -5.531 1.947 1.00 98.62 274 PRO A O 1
ATOM 2080 N N . ARG A 1 275 ? 8.145 -7.232 1.250 1.00 97.88 275 ARG A N 1
ATOM 2081 C CA . ARG A 1 275 ? 7.975 -7.870 2.564 1.00 97.88 275 ARG A CA 1
ATOM 2082 C C . ARG A 1 275 ? 8.999 -8.974 2.801 1.00 97.88 275 ARG A C 1
ATOM 2084 O O . ARG A 1 275 ? 9.333 -9.262 3.948 1.00 97.88 275 ARG A O 1
ATOM 2091 N N . SER A 1 276 ? 9.491 -9.593 1.732 1.00 97.50 276 SER A N 1
ATOM 2092 C CA . SER A 1 276 ? 10.483 -10.671 1.767 1.00 97.50 276 SER A CA 1
ATOM 2093 C C . SER A 1 276 ? 11.326 -10.698 0.488 1.00 97.50 276 SER A C 1
ATOM 2095 O O . SER A 1 276 ? 11.090 -9.936 -0.447 1.00 97.50 276 SER A O 1
ATOM 2097 N N . GLN A 1 277 ? 12.323 -11.588 0.435 1.00 97.88 277 GLN A N 1
ATOM 2098 C CA . GLN A 1 277 ? 13.135 -11.795 -0.769 1.00 97.88 277 GLN A CA 1
ATOM 2099 C C . GLN A 1 277 ? 12.290 -12.242 -1.974 1.00 97.88 277 GLN A C 1
ATOM 2101 O O . GLN A 1 277 ? 12.605 -11.864 -3.100 1.00 97.88 277 GLN A O 1
ATOM 2106 N N . ASP A 1 278 ? 11.218 -13.000 -1.729 1.00 97.19 278 ASP A N 1
ATOM 2107 C CA . ASP A 1 278 ? 10.333 -13.548 -2.766 1.00 97.19 278 ASP A CA 1
ATOM 2108 C C . ASP A 1 278 ? 9.505 -12.467 -3.472 1.00 97.19 278 ASP A C 1
ATOM 2110 O O . ASP A 1 278 ? 9.029 -12.669 -4.587 1.00 97.19 278 ASP A O 1
ATOM 2114 N N . ASP A 1 279 ? 9.361 -11.298 -2.846 1.00 98.44 279 ASP A N 1
ATOM 2115 C CA . ASP A 1 279 ? 8.680 -10.153 -3.439 1.00 98.44 279 ASP A CA 1
ATOM 2116 C C . ASP A 1 279 ? 9.535 -9.466 -4.533 1.00 98.44 279 ASP A C 1
ATOM 2118 O O . ASP A 1 279 ? 9.028 -8.588 -5.228 1.00 98.44 279 ASP A O 1
ATOM 2122 N N . ILE A 1 280 ? 10.808 -9.848 -4.724 1.00 98.44 280 ILE A N 1
ATOM 2123 C CA . ILE A 1 280 ? 11.679 -9.328 -5.793 1.00 98.44 280 ILE A CA 1
ATOM 2124 C C . ILE A 1 280 ? 12.121 -10.473 -6.703 1.00 98.44 280 ILE A C 1
ATOM 2126 O O . ILE A 1 280 ? 12.991 -11.272 -6.355 1.00 98.44 280 ILE A O 1
ATOM 2130 N N . VAL A 1 281 ? 11.574 -10.498 -7.915 1.00 98.44 281 VAL A N 1
ATOM 2131 C CA . VAL A 1 281 ? 11.860 -11.521 -8.923 1.00 98.44 281 VAL A CA 1
ATOM 2132 C C . VAL A 1 281 ? 12.570 -10.879 -10.108 1.00 98.44 281 VAL A C 1
ATOM 2134 O O . VAL A 1 281 ? 12.060 -9.931 -10.697 1.00 98.44 281 VAL A O 1
ATOM 2137 N N . ILE A 1 282 ? 13.744 -11.390 -10.480 1.00 97.81 282 ILE A N 1
ATOM 2138 C CA . ILE A 1 282 ? 14.395 -11.023 -11.746 1.00 97.81 282 ILE A CA 1
ATOM 2139 C C . ILE A 1 282 ? 13.649 -11.734 -12.878 1.00 97.81 282 ILE A C 1
ATOM 2141 O O . ILE A 1 282 ? 13.415 -12.939 -12.795 1.00 97.81 282 ILE A O 1
ATOM 2145 N N . ILE A 1 283 ? 13.280 -10.988 -13.914 1.00 96.12 283 ILE A N 1
ATOM 2146 C CA . ILE A 1 283 ? 12.545 -11.488 -15.083 1.00 96.12 283 ILE A CA 1
ATOM 2147 C C . ILE A 1 283 ? 13.377 -11.267 -16.353 1.00 96.12 283 ILE A C 1
ATOM 2149 O O . ILE A 1 283 ? 14.239 -10.388 -16.378 1.00 96.12 283 ILE A O 1
ATOM 2153 N N . GLU A 1 284 ? 13.155 -12.083 -17.385 1.00 81.25 284 GLU A N 1
ATOM 2154 C CA . GLU A 1 284 ? 13.909 -12.030 -18.655 1.00 81.25 284 GLU A CA 1
ATOM 2155 C C . GLU A 1 284 ? 13.411 -10.940 -19.629 1.00 81.25 284 GLU A C 1
ATOM 2157 O O . GLU A 1 284 ? 12.201 -10.621 -19.688 1.00 81.25 284 GLU A O 1
#

Nearest PDB structures (foldseek):
  8c5y-assembly1_B  TM=8.530E-01  e=1.672E-02  Pyrococcus abyssi
  4gop-assembly2_Y  TM=7.771E-01  e=1.111E-02  Mycosarcoma maydis
  3nbh-assembly1_B  TM=7.538E-01  e=1.231E-02  Homo sapiens
  4day-assembly1_B  TM=6.316E-01  e=7.020E-03  Homo sapiens
  3o13-assembly1_A  TM=5.718E-01  e=1.106E-01  Staphylococcus aureus subsp. aureus Mu50

Sequence (284 aa):
VASVANGWAAYADLNYNINGYKLGAFLRYNSAWNASNMLPLYGLKVGYKDFELKIGNGDLISNLSGEQKIAMELNYYYSMDFGKLISFNAPAAKQVSTTQTQQVSTTGYASLMDVLLSEEGTVYTVKGTVTSSKDLLGKGSFYIQDEAAGLMIYAPSYTDSVSIGEVVEVTGSTKLWNGMIELVATQVKKLGTGQPTADVLMSLSKTTLGSLVYVEGTVKSKGNFDFIVDTGDFSVKVYLTKGTNINISNISNGTKVKVTGILSLYNGEYEILPRSQDDIVIIE

Solvent-accessible surface area (backbone atoms only — not comparable to full-atom values): 16636 Å² total; per-residue (Å²): 130,84,86,60,86,88,69,50,74,48,80,48,76,49,77,46,80,54,97,70,30,37,44,32,40,40,42,37,43,36,44,70,38,56,75,65,75,46,79,66,43,37,33,42,34,49,27,47,84,86,44,60,51,63,50,57,83,49,73,90,58,96,86,66,92,76,80,93,58,89,73,80,74,80,78,82,85,88,86,78,71,73,80,78,78,68,82,86,89,79,82,91,79,79,94,78,91,76,95,73,86,64,72,69,82,61,102,63,65,50,57,49,50,59,61,64,74,48,64,69,65,41,42,46,44,32,59,28,24,18,66,39,31,51,48,39,85,37,85,40,18,32,26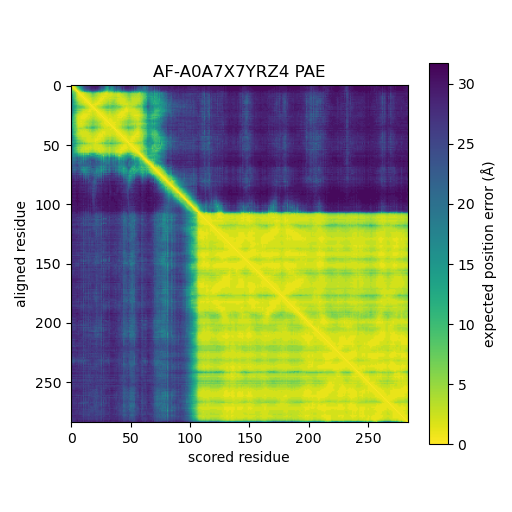,27,28,55,99,79,20,17,34,36,35,40,27,72,86,61,83,72,90,49,51,60,23,33,22,34,38,38,32,25,31,30,38,75,52,71,93,38,62,31,33,43,45,80,44,78,44,82,76,53,74,48,80,68,71,66,43,78,62,86,72,96,51,82,79,49,37,34,17,49,26,30,46,58,31,32,26,70,43,74,62,97,53,36,34,32,37,35,55,84,87,55,72,42,38,37,40,59,44,82,67,38,73,62,80,60,88,90,64,49,69,70,40,35,34,38,40,34,23,34,29,43,58,56,94,84,41,60,30,33,36,41,72,43,58,84,28,56,39,81,48,136